Protein AF-A0A819Z8P2-F1 (afdb_monomer_lite)

pLDDT: mean 83.21, std 9.2, range [50.28, 95.38]

Structure (mmCIF, N/CA/C/O backbone):
data_AF-A0A819Z8P2-F1
#
_entry.id   AF-A0A819Z8P2-F1
#
loop_
_atom_site.group_PDB
_atom_site.id
_atom_site.type_symbol
_atom_site.label_atom_id
_atom_site.label_alt_id
_atom_site.label_comp_id
_atom_site.label_asym_id
_atom_site.label_entity_id
_atom_site.label_seq_id
_atom_site.pdbx_PDB_ins_code
_atom_site.Cartn_x
_atom_site.Cartn_y
_atom_site.Cartn_z
_atom_site.occupancy
_atom_site.B_iso_or_equiv
_atom_site.auth_seq_id
_atom_site.auth_comp_id
_atom_site.auth_asym_id
_atom_site.auth_atom_id
_atom_site.pdbx_PDB_model_num
ATOM 1 N N . MET A 1 1 ? -6.010 26.233 -5.914 1.00 60.00 1 MET A N 1
ATOM 2 C CA . MET A 1 1 ? -6.603 26.264 -4.555 1.00 60.00 1 MET A CA 1
ATOM 3 C C . MET A 1 1 ? -6.871 24.851 -4.026 1.00 60.00 1 MET A C 1
ATOM 5 O O . MET A 1 1 ? -6.353 24.530 -2.966 1.00 60.00 1 MET A O 1
ATOM 9 N N . TYR A 1 2 ? -7.524 23.976 -4.802 1.00 69.56 2 TYR A N 1
ATOM 10 C CA . TYR A 1 2 ? -7.821 22.579 -4.428 1.00 69.56 2 TYR A CA 1
ATOM 11 C C . TYR A 1 2 ? -6.610 21.701 -4.052 1.00 69.56 2 TYR A C 1
ATOM 13 O O . TYR A 1 2 ? -6.664 21.006 -3.045 1.00 69.56 2 TYR A O 1
ATOM 21 N N . ILE A 1 3 ? -5.489 21.770 -4.785 1.00 71.25 3 ILE A N 1
ATOM 22 C CA . ILE A 1 3 ? -4.293 20.947 -4.489 1.00 71.25 3 ILE A CA 1
ATOM 23 C C . ILE A 1 3 ? -3.686 21.300 -3.124 1.00 71.25 3 ILE A C 1
ATOM 25 O O . ILE A 1 3 ? -3.347 20.418 -2.341 1.00 71.25 3 ILE A O 1
ATOM 29 N N . LYS A 1 4 ? -3.587 22.600 -2.810 1.00 73.44 4 LYS A N 1
ATOM 30 C CA . LYS A 1 4 ? -3.043 23.078 -1.529 1.00 73.44 4 LYS A CA 1
ATOM 31 C C . LYS A 1 4 ? -3.904 22.609 -0.353 1.00 73.44 4 LYS A C 1
ATOM 33 O O . LYS A 1 4 ? -3.359 22.206 0.669 1.00 73.44 4 LYS A O 1
ATOM 38 N N . GLN A 1 5 ? -5.226 22.643 -0.519 1.00 82.56 5 GLN A N 1
ATOM 39 C CA . GLN A 1 5 ? -6.174 22.172 0.485 1.00 82.56 5 GLN A CA 1
ATOM 40 C C . GLN A 1 5 ? -6.070 20.655 0.683 1.00 82.56 5 GLN A C 1
ATOM 42 O O . GLN A 1 5 ? -5.826 20.207 1.800 1.00 82.56 5 GLN A O 1
ATOM 47 N N . TRP A 1 6 ? -6.119 19.876 -0.399 1.00 80.81 6 TRP A N 1
ATOM 48 C CA . TRP A 1 6 ? -5.964 18.419 -0.342 1.00 80.81 6 TRP A CA 1
ATOM 49 C C . TRP A 1 6 ? -4.669 18.000 0.369 1.00 80.81 6 TRP A C 1
ATOM 51 O O . TRP A 1 6 ? -4.679 17.115 1.221 1.00 80.81 6 TRP A O 1
ATOM 61 N N . PHE A 1 7 ? -3.565 18.701 0.093 1.00 81.69 7 PHE A N 1
ATOM 62 C CA . PHE A 1 7 ? -2.267 18.433 0.713 1.00 81.69 7 PHE A CA 1
ATOM 63 C C . PHE A 1 7 ? -2.185 18.824 2.198 1.00 81.69 7 PHE A C 1
ATOM 65 O O . PHE A 1 7 ? -1.415 18.242 2.967 1.00 81.69 7 PHE A O 1
ATOM 72 N N . SER A 1 8 ? -2.947 19.839 2.613 1.00 84.75 8 SER A N 1
ATOM 73 C CA . SER A 1 8 ? -3.041 20.243 4.021 1.00 84.75 8 SER A CA 1
ATOM 74 C C . SER A 1 8 ? -3.841 19.253 4.868 1.00 84.75 8 SER A C 1
ATOM 76 O O . SER A 1 8 ? -3.599 19.153 6.064 1.00 84.75 8 SER A O 1
ATOM 78 N N . GLU A 1 9 ? -4.718 18.475 4.235 1.00 87.56 9 GLU A N 1
ATOM 79 C CA . GLU A 1 9 ? -5.511 17.418 4.866 1.00 87.56 9 GLU A CA 1
ATOM 80 C C . GLU A 1 9 ? -4.797 16.058 4.891 1.00 87.56 9 GLU A C 1
ATOM 82 O O . GLU A 1 9 ? -5.414 15.052 5.226 1.00 87.56 9 GLU A O 1
ATOM 87 N N . LEU A 1 10 ? -3.530 15.964 4.476 1.00 88.69 10 LEU A N 1
ATOM 88 C CA . LEU A 1 10 ? -2.797 14.705 4.593 1.00 88.69 10 LEU A CA 1
ATOM 89 C C . LEU A 1 10 ? -2.246 14.544 6.015 1.00 88.69 10 LEU A C 1
ATOM 91 O O . LEU A 1 10 ? -1.538 15.441 6.490 1.00 88.69 10 LEU A O 1
ATOM 95 N N . PRO A 1 11 ? -2.514 13.409 6.682 1.00 90.00 11 PRO A N 1
ATOM 96 C CA . PRO A 1 11 ? -1.945 13.130 7.987 1.00 90.00 11 PRO A CA 1
ATOM 97 C C . PRO A 1 11 ? -0.427 12.914 7.875 1.00 90.00 11 PRO A C 1
ATOM 99 O O . PRO A 1 11 ? 0.109 12.652 6.793 1.00 90.00 11 PRO A O 1
ATOM 102 N N . PHE A 1 12 ? 0.286 13.130 8.983 1.00 89.75 12 PHE A N 1
ATOM 103 C CA . PHE A 1 12 ? 1.735 13.357 8.972 1.00 89.75 12 PHE A CA 1
ATOM 104 C C . PHE A 1 12 ? 2.524 12.205 8.336 1.00 89.75 12 PHE A C 1
ATOM 106 O O . PHE A 1 12 ? 3.426 12.458 7.535 1.00 89.75 12 PHE A O 1
ATOM 113 N N . ILE A 1 13 ? 2.178 10.952 8.648 1.00 90.56 13 ILE A N 1
ATOM 114 C CA . ILE A 1 13 ? 2.939 9.788 8.175 1.00 90.56 13 ILE A CA 1
ATOM 115 C C . ILE A 1 13 ? 2.661 9.554 6.690 1.00 90.56 13 ILE A C 1
ATOM 117 O O . ILE A 1 13 ? 3.598 9.417 5.906 1.00 90.56 13 ILE A O 1
ATOM 121 N N . THR A 1 14 ? 1.393 9.601 6.279 1.00 92.38 14 THR A N 1
ATOM 122 C CA . THR A 1 14 ? 0.980 9.514 4.870 1.00 92.38 14 THR A CA 1
ATOM 123 C C . THR A 1 14 ? 1.646 10.598 4.027 1.00 92.38 14 THR A C 1
ATOM 125 O O . THR A 1 14 ? 2.142 10.324 2.936 1.00 92.38 14 THR A O 1
ATOM 128 N N . LYS A 1 15 ? 1.718 11.826 4.549 1.00 92.06 15 LYS A N 1
ATOM 129 C CA . LYS A 1 15 ?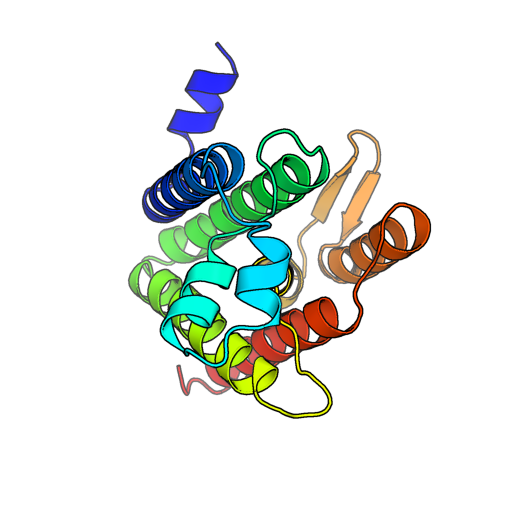 2.390 12.951 3.896 1.00 92.06 15 LYS A CA 1
ATOM 130 C C . LYS A 1 15 ? 3.891 12.709 3.735 1.00 92.06 15 LYS A C 1
ATOM 132 O O . LYS A 1 15 ? 4.435 12.974 2.666 1.00 92.06 15 LYS A O 1
ATOM 137 N N . GLY A 1 16 ? 4.551 12.185 4.769 1.00 90.50 16 GLY A N 1
ATOM 138 C CA . GLY A 1 16 ? 5.960 11.797 4.705 1.00 90.50 16 GLY A CA 1
ATOM 139 C C . GLY A 1 16 ? 6.212 10.721 3.648 1.00 90.50 16 GLY A C 1
ATOM 140 O O . GLY A 1 16 ? 7.087 10.885 2.801 1.00 90.50 16 GLY A O 1
ATOM 141 N N . LEU A 1 17 ? 5.394 9.666 3.640 1.00 91.56 17 LEU A N 1
ATOM 142 C CA . LEU A 1 17 ? 5.490 8.586 2.656 1.00 91.56 17 LEU A CA 1
ATOM 143 C C . LEU A 1 17 ? 5.240 9.090 1.232 1.00 91.56 17 LEU A C 1
ATOM 145 O O . LEU A 1 17 ? 6.001 8.740 0.337 1.00 91.56 17 LEU A O 1
ATOM 149 N N . PHE A 1 18 ? 4.252 9.965 1.021 1.00 91.94 18 PHE A N 1
ATOM 150 C CA . PHE A 1 18 ? 4.010 10.599 -0.279 1.00 91.94 18 PHE A CA 1
ATOM 151 C C . PHE A 1 18 ? 5.269 11.281 -0.831 1.00 91.94 18 PHE A C 1
ATOM 153 O O . PHE A 1 18 ? 5.627 11.065 -1.987 1.00 91.94 18 PHE A O 1
ATOM 160 N N . PHE A 1 19 ? 5.967 12.072 -0.009 1.00 91.88 19 PHE A N 1
ATOM 161 C CA . PHE A 1 19 ? 7.203 12.725 -0.440 1.00 91.88 19 PHE A CA 1
ATOM 162 C C . PHE A 1 19 ? 8.323 11.731 -0.727 1.00 91.88 19 PHE A C 1
ATOM 164 O O . PHE A 1 19 ? 9.066 11.934 -1.683 1.00 91.88 19 PHE A O 1
ATOM 171 N N . ILE A 1 20 ? 8.434 10.661 0.064 1.00 91.25 20 ILE A N 1
ATOM 172 C CA . ILE A 1 20 ? 9.411 9.599 -0.188 1.00 91.25 20 ILE A CA 1
ATOM 173 C C . ILE A 1 20 ? 9.150 8.969 -1.561 1.00 91.25 20 ILE A C 1
ATOM 175 O O . ILE A 1 20 ? 10.060 8.952 -2.382 1.00 91.25 20 ILE A O 1
ATOM 179 N N . TYR A 1 21 ? 7.913 8.554 -1.856 1.00 90.31 21 TYR A N 1
ATOM 180 C CA . TYR A 1 21 ? 7.555 8.003 -3.169 1.00 90.31 21 TYR A CA 1
ATOM 181 C C . TYR A 1 21 ? 7.826 8.986 -4.311 1.00 90.31 21 TYR A C 1
ATOM 183 O O . TYR A 1 21 ? 8.337 8.581 -5.357 1.00 90.31 21 TYR A O 1
ATOM 191 N N . LEU A 1 22 ? 7.522 10.275 -4.113 1.00 90.56 22 LEU A N 1
ATOM 192 C CA . LEU A 1 22 ? 7.772 11.326 -5.101 1.00 90.56 22 LEU A CA 1
ATOM 193 C C . LEU A 1 22 ? 9.267 11.473 -5.402 1.00 90.56 22 LEU A C 1
ATOM 195 O O . LEU A 1 22 ? 9.673 11.453 -6.561 1.00 90.56 22 LEU A O 1
ATOM 199 N N . ILE A 1 23 ? 10.093 11.580 -4.359 1.00 89.31 23 ILE A N 1
ATOM 200 C CA . ILE A 1 23 ? 11.547 11.713 -4.488 1.00 89.31 23 ILE A CA 1
ATOM 201 C C . ILE A 1 23 ? 12.138 10.460 -5.136 1.00 89.31 23 ILE A C 1
ATOM 203 O O . ILE A 1 23 ? 12.939 10.581 -6.061 1.00 89.31 23 ILE A O 1
ATOM 207 N N . THR A 1 24 ? 11.724 9.264 -4.709 1.00 86.31 24 THR A N 1
ATOM 208 C CA . THR A 1 24 ? 12.194 8.005 -5.297 1.00 86.31 24 THR A CA 1
ATOM 209 C C . THR A 1 24 ? 11.815 7.900 -6.775 1.00 86.31 24 THR A C 1
ATOM 211 O O . THR A 1 24 ? 12.659 7.511 -7.577 1.00 86.31 24 THR A O 1
ATOM 214 N N . GLY A 1 25 ? 10.603 8.315 -7.159 1.00 84.62 25 GLY A N 1
ATOM 215 C CA . GLY A 1 25 ? 10.171 8.371 -8.560 1.00 84.62 25 GLY A CA 1
ATOM 216 C C . GLY A 1 25 ? 11.012 9.331 -9.407 1.00 84.62 25 GLY A C 1
ATOM 217 O O . GLY A 1 25 ? 11.454 8.962 -10.494 1.00 84.62 25 GLY A O 1
ATOM 218 N N . ILE A 1 26 ? 11.306 10.534 -8.896 1.00 86.81 26 ILE A N 1
ATOM 219 C CA . ILE A 1 26 ? 12.175 11.515 -9.572 1.00 86.81 26 ILE A CA 1
ATOM 220 C C . ILE A 1 26 ? 13.585 10.949 -9.752 1.00 86.81 26 ILE A C 1
ATOM 222 O O . ILE A 1 26 ? 14.100 10.938 -10.868 1.00 86.81 26 ILE A O 1
ATOM 226 N N . ILE A 1 27 ? 14.200 10.461 -8.669 1.00 83.50 27 ILE A N 1
ATOM 227 C CA . ILE A 1 27 ? 15.551 9.887 -8.716 1.00 83.50 27 ILE A CA 1
ATOM 228 C C . ILE A 1 27 ? 15.590 8.761 -9.739 1.00 83.50 27 ILE A C 1
ATOM 230 O O . ILE A 1 27 ? 16.507 8.720 -10.551 1.00 83.50 27 ILE A O 1
ATOM 234 N N . ALA A 1 28 ? 14.588 7.881 -9.725 1.00 77.88 28 ALA A N 1
ATOM 235 C CA . ALA A 1 28 ? 14.563 6.745 -10.620 1.00 77.88 28 ALA A CA 1
ATOM 236 C C . ALA A 1 28 ? 14.407 7.144 -12.096 1.00 77.88 28 ALA A C 1
ATOM 238 O O . ALA A 1 28 ? 15.074 6.593 -12.963 1.00 77.88 28 ALA A O 1
ATOM 239 N N . THR A 1 29 ? 13.577 8.143 -12.382 1.00 82.62 29 THR A N 1
ATOM 240 C CA . THR A 1 29 ? 13.323 8.598 -13.757 1.00 82.62 29 THR A CA 1
ATOM 241 C C . THR A 1 29 ? 14.545 9.276 -14.377 1.00 82.62 29 THR A C 1
ATOM 243 O O . THR A 1 29 ? 14.822 9.112 -15.562 1.00 82.62 29 THR A O 1
ATOM 246 N N . TYR A 1 30 ? 15.299 10.035 -13.57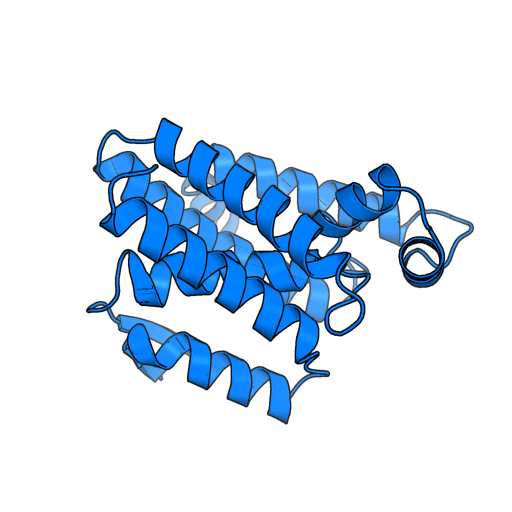8 1.00 80.88 30 TYR A N 1
ATOM 247 C CA . TYR A 1 30 ? 16.445 10.812 -14.057 1.00 80.88 30 TYR A CA 1
ATOM 248 C C . TYR A 1 30 ? 17.799 10.154 -13.767 1.00 80.88 30 TYR A C 1
ATOM 250 O O . TYR A 1 30 ? 18.841 10.785 -13.965 1.00 80.88 30 TYR A O 1
ATOM 258 N N . TRP A 1 31 ? 17.819 8.897 -13.307 1.00 77.12 31 TRP A N 1
ATOM 259 C CA . TRP A 1 31 ? 19.074 8.189 -13.080 1.00 77.12 31 TRP A CA 1
ATOM 260 C C . TRP A 1 31 ? 19.716 7.803 -14.428 1.00 77.12 31 TRP A C 1
ATOM 262 O O . TRP A 1 31 ? 19.133 7.009 -15.166 1.00 77.12 31 TRP A O 1
ATOM 272 N N . PRO A 1 32 ? 20.911 8.310 -14.790 1.00 53.50 32 PRO A N 1
ATOM 273 C CA . PRO A 1 32 ? 21.311 8.434 -16.201 1.00 53.50 32 PRO A CA 1
ATOM 274 C C . PRO A 1 32 ? 21.715 7.145 -16.936 1.00 53.50 32 PRO A C 1
ATOM 276 O O . PRO A 1 32 ? 22.178 7.228 -18.071 1.00 53.50 32 PRO A O 1
ATOM 279 N N . SER A 1 33 ? 21.666 5.969 -16.309 1.00 50.28 33 SER A N 1
ATOM 280 C CA . SER A 1 33 ? 22.483 4.842 -16.793 1.00 50.28 33 SER A CA 1
ATOM 281 C C . SER A 1 33 ? 22.004 3.438 -16.435 1.00 50.28 33 SER A C 1
ATOM 283 O O . SER A 1 33 ? 22.743 2.478 -16.654 1.00 50.28 33 SER A O 1
ATOM 285 N N . TYR A 1 34 ? 20.787 3.270 -15.920 1.00 55.62 34 TYR A N 1
ATOM 286 C CA . TYR A 1 34 ? 20.290 1.933 -15.618 1.00 55.62 34 TYR A CA 1
ATOM 287 C C . TYR A 1 34 ? 18.782 1.862 -15.797 1.00 55.62 34 TYR A C 1
ATOM 289 O O . TYR A 1 34 ? 18.057 2.683 -15.246 1.00 55.62 34 TYR A O 1
ATOM 297 N N . ASP A 1 35 ? 18.322 0.861 -16.542 1.00 68.44 35 ASP A N 1
ATOM 298 C CA . ASP A 1 35 ? 16.924 0.455 -16.519 1.00 68.44 35 ASP A CA 1
ATOM 299 C C . ASP A 1 35 ? 16.642 -0.067 -15.102 1.00 68.44 35 ASP A C 1
ATOM 301 O O . ASP A 1 35 ? 17.031 -1.177 -14.727 1.00 68.44 35 ASP A O 1
ATOM 305 N N . ILE A 1 36 ? 16.119 0.807 -14.244 1.00 68.44 36 ILE A N 1
ATOM 306 C CA . ILE A 1 36 ? 15.964 0.552 -12.809 1.00 68.44 36 ILE A CA 1
ATOM 307 C C . ILE A 1 36 ? 15.060 -0.657 -12.562 1.00 68.44 36 ILE A C 1
ATOM 309 O O . ILE A 1 36 ? 15.281 -1.404 -11.606 1.00 68.44 36 ILE A O 1
ATOM 313 N N . ASP A 1 37 ? 14.132 -0.927 -13.478 1.00 66.38 37 ASP A N 1
ATOM 314 C CA . ASP A 1 37 ? 13.348 -2.155 -13.479 1.00 66.38 37 ASP A CA 1
ATOM 315 C C . ASP A 1 37 ? 14.242 -3.394 -13.614 1.00 66.38 37 ASP A C 1
ATOM 317 O O . ASP A 1 37 ? 14.082 -4.368 -12.875 1.00 66.38 37 ASP A O 1
ATOM 321 N N . VAL A 1 38 ? 15.224 -3.361 -14.517 1.00 68.50 38 VAL A N 1
ATOM 322 C CA . VAL A 1 38 ? 16.211 -4.438 -14.697 1.00 68.50 38 VAL A CA 1
ATOM 323 C C . VAL A 1 38 ? 17.122 -4.552 -13.473 1.00 68.50 38 VAL A C 1
ATOM 325 O O . VAL A 1 38 ? 17.437 -5.666 -13.049 1.00 68.50 38 VAL A O 1
ATOM 328 N N . TYR A 1 39 ? 17.501 -3.430 -12.853 1.00 72.38 39 TYR A N 1
ATOM 329 C CA . TYR A 1 39 ? 18.284 -3.428 -11.613 1.00 72.38 39 TYR A CA 1
ATOM 330 C C . TYR A 1 39 ? 17.551 -4.129 -10.467 1.00 72.38 39 TYR A C 1
ATOM 332 O O . TYR A 1 39 ? 18.106 -5.030 -9.834 1.00 72.38 39 TYR A O 1
ATOM 340 N N . PHE A 1 40 ? 16.295 -3.750 -10.212 1.00 71.12 40 PHE A N 1
ATOM 341 C CA . PHE A 1 40 ? 15.496 -4.349 -9.144 1.00 71.12 40 PHE A CA 1
ATOM 342 C C . PHE A 1 40 ? 15.206 -5.828 -9.412 1.00 71.12 40 PHE A C 1
ATOM 344 O O . PHE A 1 40 ? 15.270 -6.635 -8.484 1.00 71.12 40 PHE A O 1
ATOM 351 N N . ARG A 1 41 ? 14.966 -6.205 -10.675 1.00 67.88 41 ARG A N 1
ATOM 352 C CA . ARG A 1 41 ? 14.713 -7.600 -11.072 1.00 67.88 41 ARG A CA 1
ATOM 353 C C . ARG A 1 41 ? 15.933 -8.507 -10.941 1.00 67.88 41 ARG A C 1
ATOM 355 O O . ARG A 1 41 ? 15.786 -9.670 -10.582 1.00 67.88 41 ARG A O 1
ATOM 362 N N . ASN A 1 42 ? 17.130 -7.996 -11.211 1.00 67.88 42 ASN A N 1
ATOM 363 C CA . ASN A 1 42 ? 18.345 -8.814 -11.197 1.00 67.88 42 ASN A CA 1
ATOM 364 C C . ASN A 1 42 ? 19.107 -8.755 -9.867 1.00 67.88 42 ASN A C 1
ATOM 366 O O . ASN A 1 42 ? 20.014 -9.557 -9.643 1.00 67.88 42 ASN A O 1
ATOM 370 N N . SER A 1 43 ? 18.753 -7.834 -8.967 1.00 69.06 43 SER A N 1
ATOM 371 C CA . SER A 1 43 ? 19.437 -7.707 -7.685 1.00 69.06 43 SER A CA 1
ATOM 372 C C . SER A 1 43 ? 19.000 -8.772 -6.676 1.00 69.06 43 SER A C 1
ATOM 374 O O . SER A 1 43 ? 17.824 -8.941 -6.343 1.00 69.06 43 SER A O 1
ATOM 376 N N . THR A 1 44 ? 19.989 -9.462 -6.113 1.00 69.19 44 THR A N 1
ATOM 377 C CA . THR A 1 44 ? 19.826 -10.381 -4.978 1.00 69.19 44 THR A CA 1
ATOM 378 C C . THR A 1 44 ? 19.974 -9.678 -3.626 1.00 69.19 44 THR A C 1
ATOM 380 O O . THR A 1 44 ? 19.731 -10.290 -2.587 1.00 69.19 44 THR A O 1
ATOM 383 N N . SER A 1 45 ? 20.342 -8.391 -3.615 1.00 76.00 45 SER A N 1
ATOM 384 C CA . SER A 1 45 ? 20.546 -7.620 -2.389 1.00 76.00 45 SER A CA 1
ATOM 385 C C . SER A 1 45 ? 19.221 -7.284 -1.705 1.00 76.00 45 SER A C 1
ATOM 387 O O . SER A 1 45 ? 18.301 -6.729 -2.313 1.00 76.00 45 SER A O 1
ATOM 389 N N . ILE A 1 46 ? 19.148 -7.547 -0.398 1.00 70.69 46 ILE A N 1
ATOM 390 C CA . ILE A 1 46 ? 17.982 -7.207 0.426 1.00 70.69 46 ILE A CA 1
ATOM 391 C C . ILE A 1 46 ? 17.735 -5.695 0.487 1.00 70.69 46 ILE A C 1
ATOM 393 O O . ILE A 1 46 ? 16.586 -5.266 0.523 1.00 70.69 46 ILE A O 1
ATOM 397 N N . TYR A 1 47 ? 18.793 -4.880 0.414 1.00 72.56 47 TYR A N 1
ATOM 398 C CA . TYR A 1 47 ? 18.684 -3.419 0.385 1.00 72.56 47 TYR A CA 1
ATOM 399 C C . TYR A 1 47 ? 18.018 -2.934 -0.902 1.00 72.56 47 TYR A C 1
ATOM 401 O O . TYR A 1 47 ? 17.142 -2.077 -0.863 1.00 72.56 47 TYR A O 1
ATOM 409 N N . THR A 1 48 ? 18.373 -3.531 -2.042 1.00 71.75 48 THR A N 1
ATOM 410 C CA . THR A 1 48 ? 17.741 -3.220 -3.328 1.00 71.75 48 THR A CA 1
ATOM 411 C C . THR A 1 48 ? 16.268 -3.631 -3.330 1.00 71.75 48 THR A C 1
ATOM 413 O O . THR A 1 48 ? 15.421 -2.866 -3.785 1.00 71.75 48 THR A O 1
ATOM 416 N N . ARG A 1 49 ? 15.933 -4.786 -2.739 1.00 67.56 49 ARG A N 1
ATOM 417 C CA . ARG A 1 49 ? 14.535 -5.211 -2.553 1.00 67.56 49 ARG A CA 1
ATOM 418 C C . ARG A 1 49 ? 13.759 -4.282 -1.619 1.00 67.56 49 ARG A C 1
ATOM 420 O O . ARG A 1 49 ? 12.610 -3.971 -1.902 1.00 67.56 49 ARG A O 1
ATOM 427 N N . LEU A 1 50 ? 14.374 -3.784 -0.547 1.00 70.69 50 LEU A N 1
ATOM 428 C CA . LEU A 1 50 ? 13.750 -2.793 0.335 1.00 70.69 50 LEU A CA 1
ATOM 429 C C . LEU A 1 50 ? 13.451 -1.482 -0.400 1.00 70.69 50 LEU A C 1
ATOM 431 O O . LEU A 1 50 ? 12.368 -0.932 -0.241 1.00 70.69 50 LEU A O 1
ATOM 435 N N . ILE A 1 51 ? 14.367 -1.008 -1.246 1.00 73.06 51 ILE A N 1
ATOM 436 C CA . ILE A 1 51 ? 14.149 0.201 -2.054 1.00 73.06 51 ILE A CA 1
ATOM 437 C C . ILE A 1 51 ? 13.024 -0.016 -3.082 1.00 73.06 51 ILE A C 1
ATOM 439 O O . ILE A 1 51 ? 12.277 0.921 -3.353 1.00 73.06 51 ILE A O 1
ATOM 443 N N . SER A 1 52 ? 12.822 -1.244 -3.579 1.00 72.81 52 SER A N 1
ATOM 444 C CA . SER A 1 52 ? 11.718 -1.555 -4.506 1.00 72.81 52 SER A CA 1
ATOM 445 C C . SER A 1 52 ? 10.317 -1.307 -3.918 1.00 72.81 52 SER A C 1
ATOM 447 O O . SER A 1 52 ? 9.380 -1.075 -4.677 1.00 72.81 52 SER A O 1
ATOM 449 N N . TYR A 1 53 ? 10.154 -1.276 -2.584 1.00 70.38 53 TYR A N 1
ATOM 450 C CA . TYR A 1 53 ? 8.893 -0.850 -1.952 1.00 70.38 53 TYR A CA 1
ATOM 451 C C . TYR A 1 53 ? 8.538 0.595 -2.250 1.00 70.38 53 TYR A C 1
ATOM 453 O O . TYR A 1 53 ? 7.363 0.935 -2.270 1.00 70.38 53 TYR A O 1
ATOM 461 N N . LEU A 1 54 ? 9.548 1.441 -2.433 1.00 80.12 54 LEU A N 1
ATOM 462 C CA . LEU A 1 54 ? 9.395 2.878 -2.621 1.00 80.12 54 LEU A CA 1
ATOM 463 C C . LEU A 1 54 ? 9.273 3.253 -4.103 1.00 80.12 54 LEU A C 1
ATOM 465 O O . LEU A 1 54 ? 9.250 4.434 -4.443 1.00 80.12 54 LEU A O 1
ATOM 469 N N . TYR A 1 55 ? 9.211 2.258 -4.990 1.00 80.25 55 TYR A N 1
ATOM 470 C CA . TYR A 1 55 ? 9.284 2.453 -6.427 1.00 80.25 55 TYR A CA 1
ATOM 471 C C . TYR A 1 55 ? 8.006 1.981 -7.128 1.00 80.25 55 TYR A C 1
ATOM 473 O O . TYR A 1 55 ? 7.768 0.785 -7.266 1.00 80.25 55 TYR A O 1
ATOM 481 N N . PHE A 1 56 ? 7.192 2.933 -7.592 1.00 79.56 56 PHE A N 1
ATOM 482 C CA . PHE A 1 56 ? 5.990 2.679 -8.405 1.00 79.56 56 PHE A CA 1
ATOM 483 C C . PHE A 1 56 ? 6.255 2.731 -9.922 1.00 79.56 56 PHE A C 1
ATOM 485 O O . PHE A 1 56 ? 5.311 2.771 -10.709 1.00 79.56 56 PHE A O 1
ATOM 492 N N . GLY A 1 57 ? 7.521 2.768 -10.349 1.00 76.69 57 GLY A N 1
ATOM 493 C CA . GLY A 1 57 ? 7.890 2.968 -11.751 1.00 76.69 57 GLY A CA 1
ATOM 494 C C . GLY A 1 57 ? 8.325 4.400 -12.069 1.00 76.69 57 GLY A C 1
ATOM 495 O O . GLY A 1 57 ? 8.623 5.202 -11.181 1.00 76.69 57 GLY A O 1
ATOM 496 N N . ASP A 1 58 ? 8.366 4.707 -13.363 1.00 78.81 58 ASP A N 1
ATOM 497 C CA . ASP A 1 58 ? 8.664 6.036 -13.907 1.00 78.81 58 ASP A CA 1
ATOM 498 C C . ASP A 1 58 ? 7.577 7.053 -13.514 1.00 78.81 58 ASP A C 1
ATOM 500 O O . ASP A 1 58 ? 6.385 6.809 -13.731 1.00 78.81 58 ASP A O 1
ATOM 504 N N . ILE A 1 59 ? 7.987 8.213 -12.986 1.00 86.44 59 ILE A N 1
ATOM 505 C CA . ILE A 1 59 ? 7.085 9.306 -12.588 1.00 86.44 59 ILE A CA 1
ATOM 506 C C . ILE A 1 59 ? 6.300 9.892 -13.769 1.00 86.44 59 ILE A C 1
ATOM 508 O O . ILE A 1 59 ? 5.255 10.510 -13.575 1.00 86.44 59 ILE A O 1
ATOM 512 N N . LEU A 1 60 ? 6.771 9.709 -15.001 1.00 85.44 60 LEU A N 1
ATOM 513 C CA . LEU A 1 60 ? 6.070 10.125 -16.215 1.00 85.44 60 LEU A CA 1
ATOM 514 C C . LEU A 1 60 ? 4.954 9.144 -16.608 1.00 85.44 60 LEU A C 1
ATOM 516 O O . LEU A 1 60 ? 4.113 9.469 -17.447 1.00 85.44 60 LEU A O 1
ATOM 520 N N . SER A 1 61 ? 4.910 7.953 -16.003 1.00 83.81 61 SER A N 1
ATOM 521 C CA . SER A 1 61 ? 3.910 6.937 -16.316 1.00 83.81 61 SER A CA 1
ATOM 522 C C . SER A 1 61 ? 2.573 7.190 -15.609 1.00 83.81 61 SER A C 1
ATOM 524 O O . SER A 1 61 ? 2.507 7.554 -14.435 1.00 83.81 61 SER A O 1
ATOM 526 N N . VAL A 1 62 ? 1.467 6.916 -16.309 1.00 83.56 62 VAL A N 1
ATOM 527 C CA . VAL A 1 62 ? 0.115 6.954 -15.715 1.00 83.56 62 VAL A CA 1
ATOM 528 C C . VAL A 1 62 ? -0.017 5.932 -14.578 1.00 83.56 62 VAL A C 1
ATOM 530 O O . VAL A 1 62 ? -0.679 6.210 -13.580 1.00 83.56 62 VAL A O 1
ATOM 533 N N . SER A 1 63 ? 0.649 4.776 -14.696 1.00 82.50 63 SER A N 1
ATOM 534 C CA . SER A 1 63 ? 0.690 3.748 -13.649 1.00 82.50 63 SER A CA 1
ATOM 535 C C . SER A 1 63 ? 1.250 4.280 -12.332 1.00 82.50 63 SER A C 1
ATOM 537 O O . SER A 1 63 ? 0.632 4.054 -11.298 1.00 82.50 63 SER A O 1
ATOM 539 N N . TYR A 1 64 ? 2.357 5.029 -12.365 1.00 86.31 64 TYR A N 1
ATOM 540 C CA . TYR A 1 64 ? 2.964 5.598 -11.162 1.00 86.31 64 TYR A CA 1
ATOM 541 C C . TYR A 1 64 ? 1.980 6.494 -10.405 1.00 86.31 64 TYR A C 1
ATOM 543 O O . TYR A 1 64 ? 1.774 6.334 -9.201 1.00 86.31 64 TYR A O 1
ATOM 551 N N . TRP A 1 65 ? 1.327 7.418 -11.117 1.00 87.69 65 TRP A N 1
ATOM 552 C CA . TRP A 1 65 ? 0.366 8.335 -10.504 1.00 87.69 65 TRP A CA 1
ATOM 553 C C . TRP A 1 65 ? -0.869 7.612 -9.986 1.00 87.69 65 TRP A C 1
ATOM 555 O O . TRP A 1 65 ? -1.377 7.967 -8.926 1.00 87.69 65 TRP A O 1
ATOM 565 N N . TYR A 1 66 ? -1.338 6.592 -10.703 1.00 86.06 66 TYR A N 1
ATOM 566 C CA . TYR A 1 66 ? -2.455 5.769 -10.261 1.00 86.06 66 TYR A CA 1
ATOM 567 C C . TYR A 1 66 ? -2.145 5.056 -8.936 1.00 86.06 66 TYR A C 1
ATOM 569 O O . TYR A 1 66 ? -2.911 5.202 -7.981 1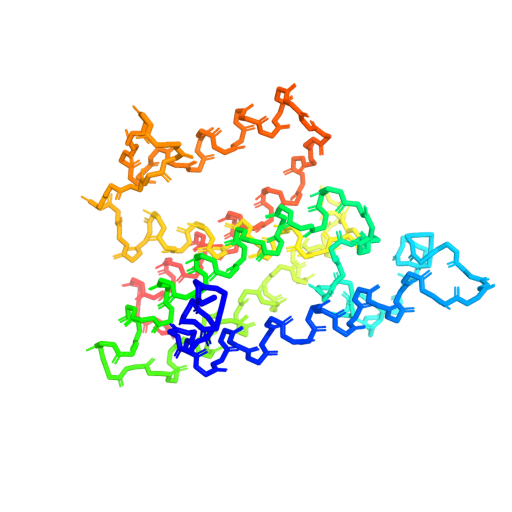.00 86.06 66 TYR A O 1
ATOM 577 N N . GLU A 1 67 ? -1.006 4.361 -8.839 1.00 87.19 67 GLU A N 1
ATOM 578 C CA . GLU A 1 67 ? -0.601 3.673 -7.603 1.00 87.19 67 GLU A CA 1
ATOM 579 C C . GLU A 1 67 ? -0.373 4.660 -6.454 1.00 87.19 67 GLU A C 1
ATOM 581 O O . GLU A 1 67 ? -0.828 4.431 -5.333 1.00 87.19 67 GLU A O 1
ATOM 586 N N . LEU A 1 68 ? 0.259 5.805 -6.732 1.00 90.69 68 LEU A N 1
ATOM 587 C CA . LEU A 1 68 ? 0.484 6.845 -5.732 1.00 90.69 68 LEU A CA 1
ATOM 588 C C . LEU A 1 68 ? -0.836 7.424 -5.206 1.00 90.69 68 LEU A C 1
ATOM 590 O O . LEU A 1 68 ? -0.978 7.642 -4.003 1.00 90.69 68 LEU A O 1
ATOM 594 N N . VAL A 1 69 ? -1.819 7.662 -6.078 1.00 89.69 69 VAL A N 1
ATOM 595 C CA . VAL A 1 69 ? -3.141 8.163 -5.677 1.00 89.69 69 VAL A CA 1
ATOM 596 C C . VAL A 1 69 ? -3.884 7.127 -4.838 1.00 89.69 69 VAL A C 1
ATOM 598 O O . VAL A 1 69 ? -4.402 7.484 -3.778 1.00 89.69 69 VAL A O 1
ATOM 601 N N . LEU A 1 70 ? -3.900 5.855 -5.256 1.00 89.19 70 LEU A N 1
ATOM 602 C CA . LEU A 1 70 ? -4.488 4.776 -4.459 1.00 89.19 70 LEU A CA 1
ATOM 603 C C . LEU A 1 70 ? -3.821 4.688 -3.087 1.00 89.19 70 LEU A C 1
ATOM 605 O O . LEU A 1 70 ? -4.510 4.718 -2.065 1.00 89.19 70 LEU A O 1
ATOM 609 N N . PHE A 1 71 ? -2.488 4.653 -3.058 1.00 92.25 71 PHE A N 1
ATOM 610 C CA . PHE A 1 71 ? -1.718 4.649 -1.824 1.00 92.25 71 PHE A CA 1
ATOM 611 C C . PHE A 1 71 ? -2.147 5.799 -0.913 1.00 92.25 71 PHE A C 1
ATOM 613 O O . PHE A 1 71 ? -2.539 5.553 0.223 1.00 92.25 71 PHE A O 1
ATOM 620 N N . VAL A 1 72 ? -2.134 7.044 -1.398 1.00 92.69 72 VAL A N 1
ATOM 621 C CA . VAL A 1 72 ? -2.453 8.216 -0.572 1.00 92.69 72 VAL A CA 1
ATOM 622 C C . VAL A 1 72 ? -3.887 8.176 -0.050 1.00 92.69 72 VAL A C 1
A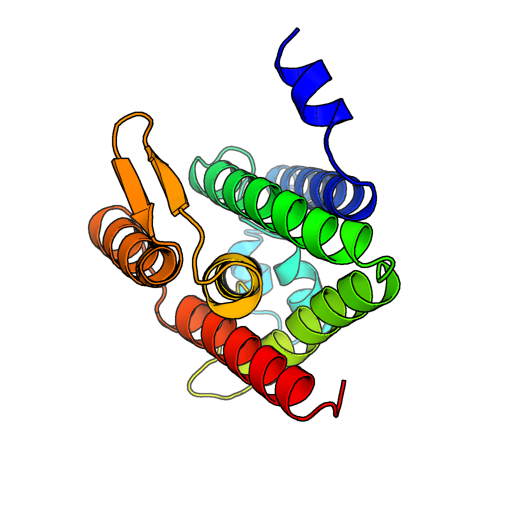TOM 624 O O . VAL A 1 72 ? -4.094 8.464 1.126 1.00 92.69 72 VAL A O 1
ATOM 627 N N . ILE A 1 73 ? -4.874 7.815 -0.877 1.00 90.31 73 ILE A N 1
ATOM 628 C CA . ILE A 1 73 ? -6.288 7.778 -0.467 1.00 90.31 73 ILE A CA 1
ATOM 629 C C . ILE A 1 73 ? -6.501 6.770 0.665 1.00 90.31 73 ILE A C 1
ATOM 631 O O . ILE A 1 73 ? -7.104 7.103 1.692 1.00 90.31 73 ILE A O 1
ATOM 635 N N . TYR A 1 74 ? -5.993 5.548 0.502 1.00 91.69 74 TYR A N 1
ATOM 636 C CA . TYR A 1 74 ? -6.214 4.488 1.482 1.00 91.69 74 TYR A CA 1
ATOM 637 C C . TYR A 1 74 ? -5.313 4.629 2.709 1.00 91.69 74 TYR A C 1
ATOM 639 O O . TYR A 1 74 ? -5.771 4.388 3.821 1.00 91.69 74 TYR A O 1
ATOM 647 N N . SER A 1 75 ? -4.079 5.104 2.537 1.00 93.44 75 SER A N 1
ATOM 648 C CA . SER A 1 75 ? -3.147 5.426 3.624 1.00 93.44 75 SER A CA 1
ATOM 649 C C . SER A 1 75 ? -3.680 6.569 4.495 1.00 93.44 75 SER A C 1
ATOM 651 O O . SER A 1 75 ? -3.767 6.413 5.711 1.00 93.44 75 SER A O 1
ATOM 653 N N . LYS A 1 76 ? -4.186 7.658 3.883 1.00 92.88 76 LYS A N 1
ATOM 654 C CA . LYS A 1 76 ? -4.870 8.766 4.583 1.00 92.88 76 LYS A CA 1
ATOM 655 C C . LYS A 1 76 ? -6.034 8.240 5.417 1.00 92.88 76 LYS A C 1
ATOM 657 O O . LYS A 1 76 ? -6.127 8.535 6.605 1.00 92.88 76 LYS A O 1
ATOM 662 N N . SER A 1 77 ? -6.920 7.471 4.785 1.00 90.44 77 SER A N 1
ATOM 663 C CA . SER A 1 77 ? -8.120 6.947 5.440 1.00 90.44 77 SER A CA 1
ATOM 664 C C . SER A 1 77 ? -7.770 5.997 6.588 1.00 90.44 77 SER A C 1
ATOM 666 O O . SER A 1 77 ? -8.345 6.099 7.667 1.00 90.44 77 SER A O 1
ATOM 668 N N . LEU A 1 78 ? -6.781 5.122 6.394 1.00 91.75 78 LEU A N 1
ATOM 669 C CA . LEU A 1 78 ? -6.320 4.187 7.417 1.00 91.75 78 LEU A CA 1
ATOM 670 C C . LEU A 1 78 ? -5.626 4.904 8.586 1.00 91.75 78 LEU A C 1
ATOM 672 O O . LEU A 1 78 ? -5.905 4.588 9.741 1.00 91.75 78 LEU A O 1
ATOM 676 N N . GLU A 1 79 ? -4.761 5.887 8.318 1.00 92.12 79 GLU A N 1
ATOM 677 C CA . GLU A 1 79 ? -4.101 6.677 9.364 1.00 92.12 79 GLU A CA 1
ATOM 678 C C . GLU A 1 79 ? -5.129 7.425 10.216 1.00 92.12 79 GLU A C 1
ATOM 680 O O . GLU A 1 79 ? -5.022 7.408 11.441 1.00 92.12 79 GLU A O 1
ATOM 685 N N . TYR A 1 80 ? -6.166 8.007 9.604 1.00 89.94 80 TYR A N 1
ATOM 686 C CA . TYR A 1 80 ? -7.240 8.655 10.357 1.00 89.94 80 TYR A CA 1
ATOM 687 C C . TYR A 1 80 ? -8.017 7.697 11.253 1.00 89.94 80 TYR A C 1
ATOM 689 O O . TYR A 1 80 ? -8.270 8.043 12.405 1.00 89.94 80 TYR A O 1
ATOM 697 N N . GLU A 1 81 ? -8.336 6.491 10.782 1.00 88.12 81 GLU A N 1
ATOM 698 C CA . GLU A 1 81 ? -8.975 5.469 11.621 1.00 88.12 81 GLU A CA 1
ATOM 699 C C . GLU A 1 81 ? -8.118 5.139 12.853 1.00 88.12 81 GLU A C 1
ATOM 701 O O . GLU A 1 81 ? -8.610 5.100 13.981 1.00 88.12 81 GLU A O 1
ATOM 706 N N . TYR A 1 82 ? -6.804 4.971 12.682 1.00 85.69 82 TYR A N 1
ATOM 707 C CA . TYR A 1 82 ? -5.909 4.694 13.809 1.00 85.69 82 TYR A CA 1
ATOM 708 C C . TYR A 1 82 ? -5.679 5.905 14.727 1.00 85.69 82 TYR A C 1
ATOM 710 O O . TYR A 1 82 ? -5.524 5.724 15.938 1.00 85.69 82 TYR A O 1
ATOM 718 N N . VAL A 1 83 ? -5.659 7.127 14.189 1.00 82.50 83 VAL A N 1
ATOM 719 C CA . VAL A 1 83 ? -5.507 8.368 14.968 1.00 82.50 83 VAL A CA 1
ATOM 720 C C . VAL A 1 83 ? -6.766 8.665 15.780 1.00 82.50 83 VAL A C 1
ATOM 722 O O . VAL A 1 83 ? -6.646 8.958 16.967 1.00 82.50 83 VAL A O 1
ATOM 725 N N . ASN A 1 84 ? -7.958 8.504 15.198 1.00 77.81 84 ASN A N 1
ATOM 726 C CA . ASN A 1 84 ? -9.233 8.662 15.907 1.00 77.81 84 ASN A CA 1
ATOM 727 C C . ASN A 1 84 ? -9.347 7.706 17.105 1.00 77.81 84 ASN A C 1
ATOM 729 O O . ASN A 1 84 ? -9.961 8.037 18.116 1.00 77.81 84 ASN A O 1
ATOM 733 N N . LEU A 1 85 ? -8.699 6.541 17.027 1.00 72.94 85 LEU A N 1
ATOM 734 C CA . LEU A 1 85 ? -8.619 5.562 18.112 1.00 72.94 85 LEU A CA 1
ATOM 735 C C . LEU A 1 85 ? -7.485 5.840 19.124 1.00 72.94 85 LEU A C 1
ATOM 737 O O . LEU A 1 85 ? -7.164 4.949 19.912 1.00 72.94 85 LEU A O 1
ATOM 741 N N . ASN A 1 86 ? -6.843 7.019 19.102 1.00 72.25 86 ASN A N 1
ATOM 742 C CA . ASN A 1 86 ? -5.655 7.372 19.903 1.00 72.25 86 ASN A CA 1
ATOM 743 C C . ASN A 1 86 ? -4.477 6.385 19.752 1.00 72.25 86 ASN A C 1
ATOM 745 O O . ASN A 1 86 ? -3.630 6.242 20.633 1.00 72.25 86 ASN A O 1
ATOM 749 N N . ASN A 1 87 ? -4.395 5.702 18.609 1.00 81.06 87 ASN A 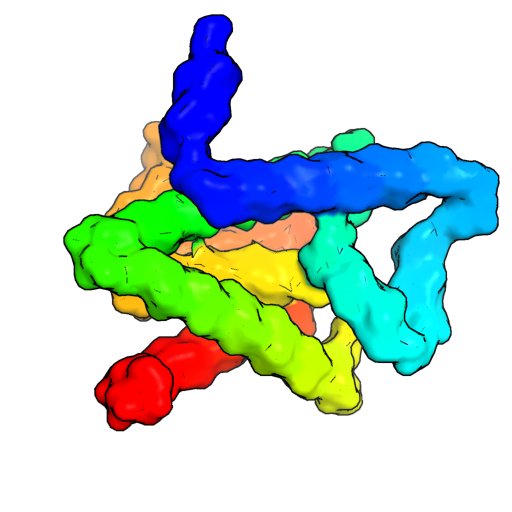N 1
ATOM 750 C CA . ASN A 1 87 ? -3.510 4.564 18.382 1.00 81.06 87 ASN A CA 1
ATOM 751 C C . ASN A 1 87 ? -2.519 4.813 17.236 1.00 81.06 87 ASN A C 1
ATOM 753 O O . ASN A 1 87 ? -2.243 3.925 16.430 1.00 81.06 87 ASN A O 1
ATOM 757 N N . GLN A 1 88 ? -1.905 5.998 17.185 1.00 81.44 88 GLN A N 1
ATOM 758 C CA . GLN A 1 88 ? -0.916 6.336 16.150 1.00 81.44 88 GLN A CA 1
ATOM 759 C C . GLN A 1 88 ? 0.262 5.341 16.098 1.00 81.44 88 GLN A C 1
ATOM 761 O O . GLN A 1 88 ? 0.755 5.005 15.023 1.00 81.44 88 GLN A O 1
ATOM 766 N N . LYS A 1 89 ? 0.669 4.784 17.249 1.00 85.06 89 LYS A N 1
ATOM 767 C CA . LYS A 1 89 ? 1.681 3.713 17.313 1.00 85.06 89 LYS A CA 1
ATOM 768 C C . LYS A 1 89 ? 1.246 2.451 16.560 1.00 85.06 89 LYS A C 1
ATOM 770 O O . LYS A 1 89 ? 2.077 1.815 15.921 1.00 85.06 89 LYS A O 1
ATOM 775 N N . LYS A 1 90 ? -0.047 2.106 16.588 1.00 86.00 90 LYS A N 1
ATOM 776 C CA . LYS A 1 90 ? -0.571 0.943 15.858 1.00 86.00 90 LYS A CA 1
ATOM 777 C C . LYS A 1 90 ? -0.536 1.148 14.352 1.00 86.00 90 LYS A C 1
ATOM 779 O O . LYS A 1 90 ? -0.292 0.183 13.639 1.00 86.00 90 LYS A O 1
ATOM 784 N N . TYR A 1 91 ? -0.705 2.379 13.869 1.00 89.69 91 TYR A N 1
ATOM 785 C CA . TYR A 1 91 ? -0.534 2.661 12.445 1.00 89.69 91 TYR A CA 1
ATOM 786 C C . TYR A 1 91 ? 0.907 2.397 11.986 1.00 89.69 91 TYR A C 1
ATOM 788 O O . TYR A 1 91 ? 1.123 1.721 10.986 1.00 89.69 91 TYR A O 1
ATOM 796 N N . PHE A 1 92 ? 1.905 2.820 12.770 1.00 89.62 92 PHE A N 1
ATOM 797 C CA . PHE A 1 92 ? 3.304 2.471 12.496 1.00 89.62 92 PHE A CA 1
ATOM 798 C C . PHE A 1 92 ? 3.554 0.959 12.521 1.00 89.62 92 PHE A C 1
ATOM 800 O O . PHE A 1 92 ? 4.207 0.443 11.616 1.00 89.62 92 PHE A O 1
ATOM 807 N N . ILE A 1 93 ? 3.020 0.241 13.516 1.00 90.69 93 ILE A N 1
ATOM 808 C CA . ILE A 1 93 ? 3.122 -1.228 13.589 1.00 90.69 93 ILE A CA 1
ATOM 809 C C . ILE A 1 93 ? 2.485 -1.871 12.352 1.00 90.69 93 ILE A C 1
ATOM 811 O O . ILE A 1 93 ? 3.075 -2.767 11.760 1.00 90.69 93 ILE A O 1
ATOM 815 N N . CYS A 1 94 ? 1.326 -1.376 11.921 1.00 92.06 94 CYS A N 1
ATOM 816 C CA . CYS A 1 94 ? 0.640 -1.807 10.708 1.00 92.06 94 CYS A CA 1
ATOM 817 C C . CYS A 1 94 ? 1.512 -1.623 9.455 1.00 92.06 94 CYS A C 1
ATOM 819 O O . CYS A 1 94 ? 1.641 -2.552 8.657 1.00 92.06 94 CYS A O 1
ATOM 821 N N . LEU A 1 95 ? 2.153 -0.465 9.281 1.00 92.50 95 LEU A N 1
ATOM 822 C CA . LEU A 1 95 ? 3.049 -0.225 8.144 1.00 92.50 95 LEU A CA 1
ATOM 823 C C . LEU A 1 95 ? 4.283 -1.139 8.186 1.00 92.50 95 LEU A C 1
ATOM 825 O O . LEU A 1 95 ? 4.614 -1.774 7.185 1.00 92.50 95 LEU A O 1
ATOM 829 N N . LEU A 1 96 ? 4.932 -1.248 9.350 1.00 92.12 96 LEU A N 1
ATOM 830 C CA . LEU A 1 96 ? 6.113 -2.096 9.541 1.00 92.12 96 LEU A CA 1
ATOM 831 C C . LEU A 1 96 ? 5.796 -3.574 9.307 1.00 92.12 96 LEU A C 1
ATOM 833 O O . LEU A 1 96 ? 6.564 -4.265 8.641 1.00 92.12 96 LEU A O 1
ATOM 837 N N . PHE A 1 97 ? 4.652 -4.046 9.805 1.00 94.56 97 PHE A N 1
ATOM 838 C CA . PHE A 1 97 ? 4.196 -5.410 9.578 1.00 94.56 97 PHE A CA 1
ATOM 839 C C . PHE A 1 97 ? 4.012 -5.685 8.086 1.00 94.56 97 PHE A C 1
ATOM 841 O O . PHE A 1 97 ? 4.507 -6.695 7.594 1.00 94.56 97 PHE A O 1
ATOM 848 N N . GLY A 1 98 ? 3.361 -4.771 7.358 1.00 92.56 98 GLY A N 1
ATOM 849 C CA . GLY A 1 98 ? 3.176 -4.892 5.913 1.00 92.56 98 GLY A CA 1
ATOM 850 C C . GLY A 1 98 ? 4.503 -5.053 5.176 1.00 92.56 98 GLY A C 1
ATOM 851 O O . GLY A 1 98 ? 4.670 -6.009 4.425 1.00 92.56 98 GLY A O 1
ATOM 852 N N . ILE A 1 99 ? 5.476 -4.179 5.455 1.00 90.81 99 ILE A N 1
ATOM 853 C CA . ILE A 1 99 ? 6.811 -4.230 4.834 1.00 90.81 99 ILE A CA 1
ATOM 854 C C . ILE A 1 99 ? 7.522 -5.554 5.151 1.00 90.81 99 ILE A C 1
ATOM 856 O O . ILE A 1 99 ? 8.071 -6.199 4.260 1.00 90.81 99 ILE A O 1
ATOM 860 N N . VAL A 1 100 ? 7.517 -5.993 6.412 1.00 91.31 100 VAL A N 1
ATOM 861 C CA . VAL A 1 100 ? 8.209 -7.229 6.815 1.00 91.31 100 VAL A CA 1
ATOM 862 C C . VAL A 1 100 ? 7.536 -8.460 6.204 1.00 91.31 100 VAL A C 1
ATOM 864 O O . VAL A 1 100 ? 8.215 -9.331 5.659 1.00 91.31 100 VAL A O 1
ATOM 867 N N . MET A 1 101 ? 6.207 -8.529 6.261 1.00 92.88 101 MET A N 1
ATOM 868 C CA . MET A 1 101 ? 5.447 -9.692 5.811 1.00 92.88 101 MET A CA 1
ATOM 869 C C . MET A 1 101 ? 5.496 -9.847 4.289 1.00 92.88 101 MET A C 1
ATOM 871 O O . MET A 1 101 ? 5.731 -10.948 3.796 1.00 92.88 101 MET A O 1
ATOM 875 N N . ILE A 1 102 ? 5.340 -8.755 3.536 1.00 90.88 102 ILE A N 1
ATOM 876 C CA . ILE A 1 102 ? 5.449 -8.773 2.071 1.00 90.88 102 ILE A CA 1
ATOM 877 C C . ILE A 1 102 ? 6.880 -9.149 1.655 1.00 90.88 102 ILE A C 1
ATOM 879 O O . ILE A 1 102 ? 7.054 -9.939 0.728 1.00 90.88 102 ILE A O 1
ATOM 883 N N . LEU A 1 103 ? 7.910 -8.688 2.381 1.00 86.81 103 LEU A N 1
ATOM 884 C CA . LEU A 1 103 ? 9.304 -9.028 2.085 1.00 86.81 103 LEU A CA 1
ATOM 885 C C . LEU A 1 103 ? 9.525 -10.527 2.291 1.00 86.81 103 LEU A C 1
ATOM 887 O O . LEU A 1 103 ? 10.063 -11.192 1.409 1.00 86.81 103 LEU A O 1
ATOM 891 N N . PHE A 1 104 ? 9.054 -11.066 3.417 1.00 87.19 104 PHE A N 1
ATOM 892 C CA . PHE A 1 104 ? 9.120 -12.495 3.707 1.00 87.19 104 PHE A CA 1
ATOM 893 C C . PHE A 1 104 ? 8.417 -13.329 2.627 1.00 87.19 104 PHE A C 1
ATOM 895 O O . PHE A 1 104 ? 9.016 -14.259 2.086 1.00 87.19 104 PHE A O 1
ATOM 902 N N . LEU A 1 105 ? 7.181 -12.969 2.258 1.00 88.00 105 LEU A N 1
ATOM 903 C CA . LEU A 1 105 ? 6.423 -13.675 1.220 1.00 88.00 105 LEU A CA 1
ATOM 904 C C . LEU A 1 105 ? 7.115 -13.601 -0.149 1.00 88.00 105 LEU A C 1
ATOM 906 O O . LEU A 1 105 ? 7.173 -14.608 -0.846 1.00 88.00 105 LEU A O 1
ATOM 910 N N . SER A 1 106 ? 7.715 -12.459 -0.499 1.00 82.94 106 SER A N 1
ATOM 911 C CA . SER A 1 106 ? 8.413 -12.250 -1.780 1.00 82.94 106 SER A CA 1
ATOM 912 C C . SER A 1 106 ? 9.715 -13.045 -1.957 1.00 82.94 106 SER A C 1
ATOM 914 O O . SER A 1 106 ? 10.295 -13.077 -3.047 1.00 82.94 106 SER A O 1
ATOM 916 N N . ILE A 1 107 ? 10.222 -13.661 -0.886 1.00 81.12 107 ILE A N 1
ATOM 917 C CA . ILE A 1 107 ? 11.403 -14.538 -0.927 1.00 81.12 107 ILE A CA 1
ATOM 918 C C . ILE A 1 107 ? 10.985 -15.992 -1.203 1.00 81.12 107 ILE A C 1
ATOM 920 O O . ILE A 1 107 ? 11.797 -16.800 -1.659 1.00 81.12 107 ILE A O 1
ATOM 924 N N . LEU A 1 108 ? 9.716 -16.346 -0.977 1.00 81.25 108 LEU A N 1
ATOM 925 C CA . LEU A 1 108 ? 9.211 -17.689 -1.240 1.00 81.25 108 LEU A CA 1
ATOM 926 C C . LEU A 1 108 ? 9.141 -17.928 -2.754 1.00 81.25 108 LEU A C 1
ATOM 928 O O . LEU A 1 108 ? 8.504 -17.168 -3.475 1.00 81.25 108 LEU A O 1
ATOM 932 N N . LYS A 1 109 ? 9.750 -19.021 -3.238 1.00 67.12 109 LYS A N 1
ATOM 933 C CA . LYS A 1 109 ? 9.838 -19.366 -4.674 1.00 67.12 109 LYS A CA 1
ATOM 934 C C . LYS A 1 109 ? 8.536 -19.208 -5.488 1.00 67.12 109 LYS A C 1
ATOM 936 O O . LYS A 1 109 ? 8.631 -18.663 -6.583 1.00 67.12 109 LYS A O 1
ATOM 941 N N . PRO A 1 110 ? 7.344 -19.650 -5.031 1.00 66.94 110 PRO A N 1
ATOM 942 C CA . PRO A 1 110 ? 6.117 -19.480 -5.819 1.00 66.94 110 PRO A CA 1
ATOM 943 C C . PRO A 1 110 ? 5.593 -18.035 -5.844 1.00 66.94 110 PRO A C 1
ATOM 945 O O . PRO A 1 110 ? 4.727 -17.720 -6.651 1.00 66.94 110 PRO A O 1
ATOM 948 N N . LEU A 1 111 ? 6.099 -17.169 -4.962 1.00 66.62 111 LEU A N 1
ATOM 949 C CA . LEU A 1 111 ? 5.656 -15.790 -4.755 1.00 66.62 111 LEU A CA 1
ATOM 950 C C . LEU A 1 111 ? 6.784 -14.783 -5.011 1.00 66.62 111 LEU A C 1
ATOM 952 O O . LEU A 1 111 ? 6.736 -13.648 -4.545 1.00 66.62 111 LEU A O 1
ATOM 956 N N . GLN A 1 112 ? 7.831 -15.183 -5.731 1.00 69.31 112 GLN A N 1
ATOM 957 C CA . GLN A 1 112 ? 8.942 -14.286 -5.990 1.00 69.31 112 GLN A CA 1
ATOM 958 C C . GLN A 1 112 ? 8.494 -13.157 -6.927 1.00 69.31 112 GLN A C 1
ATOM 960 O O . GLN A 1 112 ? 8.291 -13.368 -8.120 1.00 69.31 112 GLN A O 1
ATOM 965 N N . THR A 1 113 ? 8.378 -11.950 -6.378 1.00 69.69 113 THR A N 1
ATOM 966 C CA . THR A 1 113 ? 8.205 -10.703 -7.129 1.00 69.69 113 THR A CA 1
ATOM 967 C C . THR A 1 113 ? 9.330 -9.730 -6.782 1.00 69.69 113 THR A C 1
ATOM 969 O O . THR A 1 113 ? 9.952 -9.807 -5.718 1.00 69.69 113 THR A O 1
ATOM 972 N N . PHE A 1 114 ? 9.616 -8.839 -7.725 1.00 63.88 114 PHE A N 1
ATOM 973 C CA . PHE A 1 114 ? 10.672 -7.838 -7.647 1.00 63.88 114 PHE A CA 1
ATOM 974 C C . PHE A 1 114 ? 10.132 -6.415 -7.444 1.00 63.88 114 PHE A C 1
ATOM 976 O O . PHE A 1 114 ? 10.913 -5.526 -7.123 1.00 63.88 114 PHE A O 1
ATOM 983 N N . LEU A 1 115 ? 8.819 -6.199 -7.605 1.00 67.88 115 LEU A N 1
ATOM 984 C CA . LEU A 1 115 ? 8.159 -4.903 -7.426 1.00 67.88 115 LEU A CA 1
ATOM 985 C C . LEU A 1 115 ? 7.177 -4.999 -6.252 1.00 67.88 115 LEU A C 1
ATOM 987 O O . LEU A 1 115 ?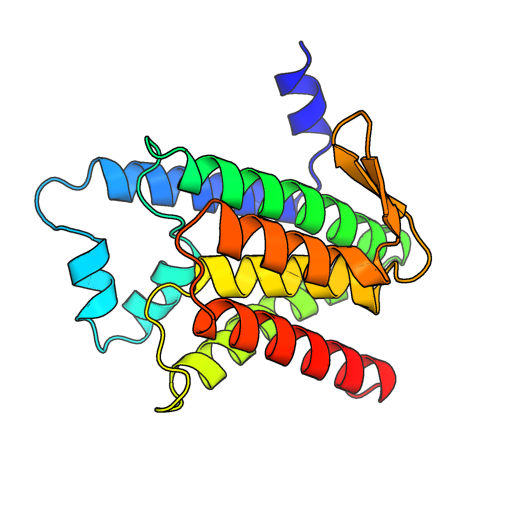 6.022 -5.391 -6.392 1.00 67.88 115 LEU A O 1
ATOM 991 N N . LEU A 1 116 ? 7.669 -4.677 -5.055 1.00 81.00 116 LEU A N 1
ATOM 992 C CA . LEU A 1 116 ? 6.921 -4.864 -3.802 1.00 81.00 116 LEU A CA 1
ATOM 993 C C . LEU A 1 116 ? 5.959 -3.715 -3.484 1.00 81.00 116 LEU A C 1
ATOM 995 O O . LEU A 1 116 ? 5.096 -3.850 -2.617 1.00 81.00 116 LEU A O 1
ATOM 999 N N . SER A 1 117 ? 6.087 -2.601 -4.198 1.00 83.81 117 SER A N 1
ATOM 1000 C CA . SER A 1 117 ? 5.283 -1.397 -4.015 1.00 83.81 117 SER A CA 1
ATOM 1001 C C . SER A 1 117 ? 3.792 -1.639 -4.296 1.00 83.81 117 SER A C 1
ATOM 1003 O O . SER A 1 117 ? 2.960 -1.307 -3.454 1.00 83.81 117 SER A O 1
ATOM 1005 N N . GLU A 1 118 ? 3.440 -2.319 -5.393 1.00 85.62 118 GLU A N 1
ATOM 1006 C CA . GLU A 1 118 ? 2.048 -2.700 -5.704 1.00 85.62 118 GLU A CA 1
ATOM 1007 C C . GLU A 1 118 ? 1.467 -3.645 -4.641 1.00 85.62 118 GLU A C 1
ATOM 1009 O O . GLU A 1 118 ? 0.336 -3.471 -4.182 1.00 85.62 118 GLU A O 1
ATOM 1014 N N . SER A 1 119 ? 2.270 -4.608 -4.171 1.00 89.56 119 SER A N 1
ATOM 1015 C CA . SER A 1 119 ? 1.866 -5.514 -3.085 1.00 89.56 119 SER A CA 1
ATOM 1016 C C . SER A 1 119 ? 1.523 -4.729 -1.815 1.00 89.56 119 SER A C 1
ATOM 1018 O O . SER A 1 119 ? 0.549 -5.034 -1.123 1.00 89.56 119 SER A O 1
ATOM 1020 N N . PHE A 1 120 ? 2.305 -3.691 -1.512 1.00 91.44 120 PHE A N 1
ATOM 1021 C CA . PHE A 1 120 ? 2.071 -2.824 -0.362 1.00 91.44 120 PHE A CA 1
ATOM 1022 C C . PHE A 1 120 ? 0.812 -1.965 -0.530 1.00 91.44 120 PHE A C 1
ATOM 1024 O O . PHE A 1 120 ? 0.062 -1.790 0.429 1.00 91.44 120 PHE A O 1
ATOM 1031 N N . VAL A 1 121 ? 0.512 -1.492 -1.742 1.00 90.94 121 VAL A N 1
ATOM 1032 C CA . VAL A 1 121 ? -0.754 -0.801 -2.036 1.00 90.94 121 VAL A CA 1
ATOM 1033 C C . VAL A 1 121 ? -1.942 -1.733 -1.799 1.00 90.94 121 VAL A C 1
ATOM 1035 O O . VAL A 1 121 ? -2.848 -1.376 -1.042 1.00 90.94 121 VAL A O 1
ATOM 1038 N N . PHE A 1 122 ? -1.918 -2.956 -2.339 1.00 90.56 122 PHE A N 1
ATOM 1039 C CA . PHE A 1 122 ? -2.983 -3.940 -2.101 1.00 90.56 122 PHE A CA 1
ATOM 1040 C C . PHE A 1 122 ? -3.146 -4.297 -0.621 1.00 90.56 122 PHE A C 1
ATOM 1042 O O . PHE A 1 122 ? -4.274 -4.451 -0.152 1.00 90.56 122 PHE A O 1
ATOM 1049 N N . TYR A 1 123 ? -2.047 -4.368 0.132 1.00 94.38 123 TYR A N 1
ATOM 1050 C CA . TYR A 1 123 ? -2.076 -4.541 1.583 1.00 94.38 123 TYR A CA 1
ATOM 1051 C C . TYR A 1 123 ? -2.849 -3.417 2.292 1.00 94.38 123 TYR A C 1
ATOM 1053 O O . TYR A 1 123 ? -3.766 -3.696 3.067 1.00 94.38 123 TYR A O 1
ATOM 1061 N N . ILE A 1 124 ? -2.540 -2.149 1.999 1.00 94.06 124 ILE A N 1
ATOM 1062 C CA . ILE A 1 124 ? -3.212 -0.993 2.621 1.00 94.06 124 ILE A CA 1
ATOM 1063 C C . ILE A 1 124 ? -4.692 -0.925 2.221 1.00 94.06 124 ILE A C 1
ATOM 1065 O O . ILE A 1 124 ? -5.556 -0.714 3.076 1.00 94.06 124 ILE A O 1
ATOM 1069 N N . ILE A 1 125 ? -4.996 -1.166 0.943 1.00 92.00 125 ILE A N 1
ATOM 1070 C CA . ILE A 1 125 ? -6.370 -1.247 0.428 1.00 92.00 125 ILE A CA 1
ATOM 1071 C C . ILE A 1 125 ? -7.151 -2.332 1.169 1.00 92.00 125 ILE A C 1
ATOM 1073 O O . ILE A 1 125 ? -8.291 -2.089 1.576 1.00 92.00 125 ILE A O 1
ATOM 1077 N N . TYR A 1 126 ? -6.549 -3.509 1.367 1.00 92.50 126 TYR A N 1
ATOM 1078 C CA . TYR A 1 126 ? -7.188 -4.605 2.087 1.00 92.50 126 TYR A CA 1
ATOM 1079 C C . TYR A 1 126 ? -7.474 -4.246 3.537 1.00 92.50 126 TYR A C 1
ATOM 1081 O O . TYR A 1 126 ? -8.588 -4.452 4.018 1.00 92.50 126 TYR A O 1
ATOM 1089 N N . LEU A 1 127 ? -6.499 -3.673 4.237 1.00 93.31 127 LEU A N 1
ATOM 1090 C CA . LEU A 1 127 ? -6.681 -3.312 5.636 1.00 93.31 127 LEU A CA 1
ATOM 1091 C C . LEU A 1 127 ? -7.767 -2.263 5.841 1.00 93.31 127 LEU A C 1
ATOM 1093 O O . LEU A 1 127 ? -8.561 -2.388 6.774 1.00 93.31 127 LEU A O 1
ATOM 1097 N N . TYR A 1 128 ? -7.838 -1.253 4.977 1.00 91.94 128 TYR A N 1
ATOM 1098 C CA . TYR A 1 128 ? -8.898 -0.261 5.086 1.00 91.94 128 TYR A CA 1
ATOM 1099 C C . TYR A 1 128 ? -10.268 -0.875 4.777 1.00 91.94 128 TYR A C 1
ATOM 1101 O O . TYR A 1 128 ? -11.171 -0.825 5.612 1.00 91.94 128 TYR A O 1
ATOM 1109 N N . ASN A 1 129 ? -10.415 -1.498 3.606 1.00 90.12 129 ASN A N 1
ATOM 1110 C CA . ASN A 1 129 ? -11.724 -1.910 3.108 1.00 90.12 129 ASN A CA 1
ATOM 1111 C C . ASN A 1 129 ? -12.268 -3.174 3.774 1.00 90.12 129 ASN A C 1
ATOM 1113 O O . ASN A 1 129 ? -13.464 -3.272 4.016 1.00 90.12 129 ASN A O 1
ATOM 1117 N N . ASN A 1 130 ? -11.419 -4.154 4.067 1.00 86.88 130 ASN A N 1
ATOM 1118 C CA . ASN A 1 130 ? -11.869 -5.473 4.511 1.00 86.88 130 ASN A CA 1
ATOM 1119 C C . ASN A 1 130 ? -11.679 -5.686 6.008 1.00 86.88 130 ASN A C 1
ATOM 1121 O O . ASN A 1 130 ? -12.201 -6.663 6.546 1.00 86.88 130 ASN A O 1
ATOM 1125 N N . TYR A 1 131 ? -10.976 -4.775 6.685 1.00 84.38 131 TYR A N 1
ATOM 1126 C CA . TYR A 1 131 ? -10.705 -4.908 8.106 1.00 84.38 131 TYR A CA 1
ATOM 1127 C C . TYR A 1 131 ? -11.148 -3.714 8.958 1.00 84.38 131 TYR A C 1
ATOM 1129 O O . TYR A 1 131 ? -11.962 -3.911 9.860 1.00 84.38 131 TYR A O 1
ATOM 1137 N N . LYS A 1 132 ? -10.656 -2.494 8.714 1.00 87.06 132 LYS A N 1
ATOM 1138 C CA . LYS A 1 132 ? -11.020 -1.336 9.551 1.00 87.06 132 LYS A CA 1
ATOM 1139 C C . LYS A 1 132 ? -12.403 -0.784 9.235 1.00 87.06 132 LYS A C 1
ATOM 1141 O O . LYS A 1 132 ? -13.136 -0.462 10.163 1.00 87.06 132 LYS A O 1
ATOM 1146 N N . ASN A 1 133 ? -12.792 -0.747 7.962 1.00 86.31 133 ASN A N 1
ATOM 1147 C CA . ASN A 1 133 ? -14.097 -0.246 7.543 1.00 86.31 133 ASN A CA 1
ATOM 1148 C C . ASN A 1 133 ? -14.872 -1.235 6.640 1.00 86.31 133 ASN A C 1
ATOM 1150 O O . ASN A 1 133 ? -15.264 -0.874 5.532 1.00 86.31 133 ASN A O 1
ATOM 1154 N N . PRO A 1 134 ? -15.142 -2.481 7.080 1.00 86.50 134 PRO A N 1
ATOM 1155 C CA . PRO A 1 134 ? -15.795 -3.504 6.256 1.00 86.50 134 PRO A CA 1
ATOM 1156 C C . PRO A 1 134 ? -17.274 -3.236 5.970 1.00 86.50 134 PRO A C 1
ATOM 1158 O O . PRO A 1 134 ? -17.847 -3.852 5.078 1.00 86.50 134 PRO A O 1
ATOM 1161 N N . ASN A 1 135 ? -17.919 -2.347 6.722 1.00 89.69 135 ASN A N 1
ATOM 1162 C CA . ASN A 1 135 ? -19.328 -1.992 6.524 1.00 89.69 135 ASN A CA 1
ATOM 1163 C C . ASN A 1 135 ? -19.506 -0.608 5.891 1.00 89.69 135 ASN A C 1
ATOM 1165 O O . ASN A 1 135 ? -20.635 -0.146 5.768 1.00 89.69 135 ASN A O 1
ATOM 1169 N N . GLY A 1 136 ? -18.405 0.051 5.528 1.00 86.88 136 GLY A N 1
ATOM 1170 C CA . GLY A 1 136 ? -18.434 1.324 4.828 1.00 86.88 136 GLY A CA 1
ATOM 1171 C C . GLY A 1 136 ? -18.656 1.165 3.328 1.00 86.88 136 GLY A C 1
ATOM 1172 O O . GLY A 1 136 ? -18.636 0.061 2.775 1.00 86.88 136 GLY A O 1
ATOM 1173 N N . THR A 1 137 ? -18.802 2.310 2.674 1.00 86.44 137 THR A N 1
ATOM 1174 C CA . THR A 1 137 ? -18.953 2.424 1.225 1.00 86.44 137 THR A CA 1
ATOM 1175 C C . THR A 1 137 ? -17.859 3.343 0.694 1.00 86.44 137 THR A C 1
ATOM 1177 O O . THR A 1 137 ? -17.648 4.431 1.233 1.00 86.44 137 THR A O 1
ATOM 1180 N N . THR A 1 138 ? -17.178 2.924 -0.370 1.00 84.06 138 THR A N 1
ATOM 1181 C CA . THR A 1 138 ? -16.145 3.711 -1.051 1.00 84.06 138 THR A CA 1
ATOM 1182 C C . THR A 1 138 ? -16.658 4.173 -2.409 1.00 84.06 138 THR A C 1
ATOM 1184 O O . THR A 1 138 ? -17.334 3.436 -3.131 1.00 84.06 138 THR A O 1
ATOM 1187 N N . VAL A 1 139 ? -16.326 5.411 -2.771 1.00 79.88 139 VAL A N 1
ATOM 1188 C CA . VAL A 1 139 ? -16.592 5.957 -4.105 1.00 79.88 139 VAL A CA 1
ATOM 1189 C C . VAL A 1 139 ? -15.551 5.392 -5.068 1.00 79.88 139 VAL A C 1
ATOM 1191 O O . VAL A 1 139 ? -14.380 5.758 -4.994 1.00 79.88 139 VAL A O 1
ATOM 1194 N N . PHE A 1 140 ? -15.964 4.496 -5.962 1.00 73.94 140 PHE A N 1
ATOM 1195 C CA . PHE A 1 140 ? -15.087 3.946 -6.997 1.00 73.94 140 PHE A CA 1
ATOM 1196 C C . PHE A 1 140 ? -14.958 4.907 -8.187 1.00 73.94 140 PHE A C 1
ATOM 1198 O O . PHE A 1 140 ? -13.866 5.166 -8.682 1.00 73.94 140 PHE A O 1
ATOM 1205 N N . THR A 1 141 ? -16.082 5.479 -8.620 1.00 73.12 141 THR A N 1
ATOM 1206 C CA . THR A 1 141 ? -16.152 6.594 -9.579 1.00 73.12 141 THR A CA 1
ATOM 1207 C C . THR A 1 141 ? -17.249 7.556 -9.120 1.00 73.12 141 THR A C 1
ATOM 1209 O O . THR A 1 141 ? -18.085 7.146 -8.315 1.00 73.12 141 THR A O 1
ATOM 1212 N N . PRO A 1 142 ? -17.329 8.803 -9.626 1.00 68.44 142 PRO A N 1
ATOM 1213 C CA . PRO A 1 142 ? -18.377 9.749 -9.222 1.00 68.44 142 PRO A CA 1
ATOM 1214 C C . PRO A 1 142 ? -19.822 9.227 -9.341 1.00 68.44 142 PRO A C 1
ATOM 1216 O O . PRO A 1 142 ? -20.715 9.784 -8.713 1.00 68.44 142 PRO A O 1
ATOM 1219 N N . ALA A 1 143 ? -20.054 8.165 -10.123 1.00 78.88 143 ALA A N 1
ATOM 1220 C CA . ALA A 1 143 ? -21.356 7.521 -10.295 1.00 78.88 143 ALA A CA 1
ATOM 1221 C C . ALA A 1 143 ? -21.456 6.111 -9.674 1.00 78.88 143 ALA A C 1
ATOM 1223 O O . ALA A 1 143 ? -22.540 5.533 -9.680 1.00 78.88 143 ALA A O 1
ATOM 1224 N N . LEU A 1 144 ? -20.360 5.542 -9.151 1.00 83.50 144 LEU A N 1
ATOM 1225 C CA . LEU A 1 144 ? -20.337 4.184 -8.600 1.00 83.50 144 LEU A CA 1
ATOM 1226 C C . LEU A 1 144 ? -19.840 4.177 -7.155 1.00 83.50 144 LEU A C 1
ATOM 1228 O O . LEU A 1 144 ? -18.666 4.431 -6.880 1.00 83.50 144 LEU A O 1
ATOM 1232 N N . PHE A 1 145 ? -20.744 3.799 -6.259 1.00 86.25 145 PHE A N 1
ATOM 1233 C CA . PHE A 1 145 ? -20.486 3.553 -4.847 1.00 86.25 145 PHE A CA 1
ATOM 1234 C C . PHE A 1 145 ? -20.455 2.046 -4.615 1.00 86.25 145 PHE A C 1
ATOM 1236 O O . PHE A 1 145 ? -21.312 1.323 -5.124 1.00 86.25 145 PHE A O 1
ATOM 1243 N N . VAL A 1 146 ? -19.452 1.568 -3.886 1.00 87.25 146 VAL A N 1
ATOM 1244 C CA . VAL A 1 146 ? -19.192 0.136 -3.721 1.00 87.25 146 VAL A CA 1
ATOM 1245 C C . VAL A 1 146 ? -18.999 -0.151 -2.246 1.00 87.25 146 VAL A C 1
ATOM 1247 O O . VAL A 1 146 ? -18.227 0.541 -1.579 1.00 87.25 146 VAL A O 1
ATOM 1250 N N . ASP A 1 147 ? -19.680 -1.172 -1.729 1.00 91.38 147 ASP A N 1
ATOM 1251 C CA . ASP A 1 147 ? -19.427 -1.626 -0.364 1.00 91.38 147 ASP A CA 1
ATOM 1252 C C . ASP A 1 147 ? -17.977 -2.088 -0.245 1.00 91.38 147 ASP A C 1
ATOM 1254 O O . ASP A 1 147 ? -17.474 -2.849 -1.079 1.00 91.38 147 ASP A O 1
ATOM 1258 N N . ASN A 1 148 ? -17.309 -1.667 0.825 1.00 89.31 148 ASN A N 1
ATOM 1259 C CA . ASN A 1 148 ? -15.873 -1.871 0.988 1.00 89.31 148 ASN A CA 1
ATOM 1260 C C . ASN A 1 148 ? -15.468 -3.350 0.882 1.00 89.31 148 ASN A C 1
ATOM 1262 O O . ASN A 1 148 ? -14.439 -3.667 0.291 1.00 89.31 148 ASN A O 1
ATOM 1266 N N . ARG A 1 149 ? -16.325 -4.282 1.325 1.00 87.69 149 ARG A N 1
ATOM 1267 C CA . ARG A 1 149 ? -16.080 -5.736 1.213 1.00 87.69 149 ARG A CA 1
ATOM 1268 C C . ARG A 1 149 ? -15.838 -6.203 -0.224 1.00 87.69 149 ARG A C 1
ATOM 1270 O O . ARG A 1 149 ? -15.105 -7.170 -0.423 1.00 87.69 149 ARG A O 1
ATOM 1277 N N . TYR A 1 150 ? -16.442 -5.533 -1.207 1.00 88.25 150 TYR A N 1
ATOM 1278 C CA . TYR A 1 150 ? -16.320 -5.853 -2.632 1.00 88.25 150 TYR A CA 1
ATOM 1279 C C . TYR A 1 150 ? -15.268 -5.004 -3.352 1.00 88.25 150 TYR A C 1
ATOM 1281 O O . TYR A 1 150 ? -14.927 -5.307 -4.496 1.00 88.25 150 TYR A O 1
ATOM 1289 N N . MET A 1 151 ? -14.716 -3.975 -2.699 1.00 88.00 151 MET A N 1
ATOM 1290 C CA . MET A 1 151 ? -13.791 -3.027 -3.323 1.00 88.00 151 MET A CA 1
ATOM 1291 C C . MET A 1 151 ? -12.545 -3.716 -3.888 1.00 88.00 151 MET A C 1
ATOM 1293 O O . MET A 1 151 ? -12.114 -3.418 -4.999 1.00 88.00 151 MET A O 1
ATOM 1297 N N . ILE A 1 152 ? -11.996 -4.692 -3.162 1.00 84.25 152 ILE A N 1
ATOM 1298 C CA . ILE A 1 152 ? -10.829 -5.455 -3.622 1.00 84.25 152 ILE A CA 1
ATOM 1299 C C . ILE A 1 152 ? -11.160 -6.265 -4.871 1.00 84.25 152 ILE A C 1
ATOM 1301 O O . ILE A 1 152 ? -10.398 -6.240 -5.830 1.00 84.25 152 ILE A O 1
ATOM 1305 N N . VAL A 1 153 ? -12.303 -6.953 -4.884 1.00 85.19 153 VAL A N 1
ATOM 1306 C CA . VAL A 1 153 ? -12.731 -7.763 -6.033 1.00 85.19 153 VAL A CA 1
ATOM 1307 C C . VAL A 1 153 ? -12.909 -6.882 -7.267 1.00 85.19 153 VAL A C 1
ATOM 1309 O O . VAL A 1 153 ? -12.456 -7.237 -8.354 1.00 85.19 153 VAL A O 1
ATOM 1312 N N . LEU A 1 154 ? -13.501 -5.700 -7.091 1.00 85.88 154 LEU A N 1
ATOM 1313 C CA . LEU A 1 154 ? -13.651 -4.732 -8.168 1.00 85.88 154 LEU A CA 1
ATOM 1314 C C . LEU A 1 154 ? -12.296 -4.214 -8.669 1.00 85.88 154 LEU A C 1
ATOM 1316 O O . LEU A 1 154 ? -12.086 -4.138 -9.876 1.00 85.88 154 LEU A O 1
ATOM 1320 N N . LEU A 1 155 ? -11.359 -3.902 -7.769 1.00 82.38 155 LEU A N 1
ATOM 1321 C CA . LEU A 1 155 ? -10.010 -3.466 -8.140 1.00 82.38 155 LEU A CA 1
ATOM 1322 C C . LEU A 1 155 ? -9.233 -4.548 -8.894 1.00 82.38 155 LEU A C 1
ATOM 1324 O O . LEU A 1 155 ? -8.521 -4.217 -9.840 1.00 82.38 155 LEU A O 1
ATOM 1328 N N . ILE A 1 156 ? -9.379 -5.824 -8.524 1.00 81.19 156 ILE A N 1
ATOM 1329 C CA . ILE A 1 156 ? -8.814 -6.942 -9.296 1.00 81.19 156 ILE A CA 1
ATOM 1330 C C . ILE A 1 156 ? -9.408 -6.944 -10.694 1.00 81.19 156 ILE A C 1
ATOM 1332 O O . ILE A 1 156 ? -8.664 -6.982 -11.664 1.00 81.19 156 ILE A O 1
ATOM 1336 N N . PHE A 1 157 ? -10.737 -6.892 -10.803 1.00 83.75 157 PHE A N 1
ATOM 1337 C CA . PHE A 1 157 ? -11.417 -6.936 -12.093 1.00 83.75 157 PHE A CA 1
ATOM 1338 C C . PHE A 1 157 ? -10.958 -5.791 -13.000 1.00 83.75 157 PHE A C 1
ATOM 1340 O O . PHE A 1 157 ? -10.571 -6.014 -14.144 1.00 83.75 157 PHE A O 1
ATOM 1347 N N . VAL A 1 158 ? -10.920 -4.570 -12.470 1.00 82.75 158 VAL A N 1
ATOM 1348 C CA . VAL A 1 158 ? -10.500 -3.375 -13.209 1.00 82.75 158 VAL A CA 1
ATOM 1349 C C . VAL A 1 158 ? -9.041 -3.489 -13.634 1.00 82.75 158 VAL A C 1
ATOM 1351 O O . VAL A 1 158 ? -8.729 -3.260 -14.801 1.00 82.75 158 VAL A O 1
ATOM 1354 N N . ASN A 1 159 ? -8.143 -3.888 -12.732 1.00 78.81 159 ASN A N 1
ATOM 1355 C CA . ASN A 1 159 ? -6.742 -4.042 -13.102 1.00 78.81 159 ASN A CA 1
ATOM 1356 C C . ASN A 1 159 ? -6.528 -5.205 -14.079 1.00 78.81 159 ASN A C 1
ATOM 1358 O O . ASN A 1 159 ? -5.701 -5.066 -14.965 1.00 78.81 159 ASN A O 1
ATOM 1362 N N . ALA A 1 160 ? -7.273 -6.308 -13.976 1.00 78.56 160 ALA A N 1
ATOM 1363 C CA . ALA A 1 160 ? -7.163 -7.451 -14.884 1.00 78.56 160 ALA A CA 1
ATOM 1364 C C . ALA A 1 160 ? -7.689 -7.152 -16.296 1.00 78.56 160 ALA A C 1
ATOM 1366 O O . ALA A 1 160 ? -7.177 -7.709 -17.264 1.00 78.56 160 ALA A O 1
ATOM 1367 N N . VAL A 1 161 ? -8.701 -6.286 -16.422 1.00 78.81 161 VAL A N 1
ATOM 1368 C CA . VAL A 1 161 ? -9.284 -5.899 -17.717 1.00 78.81 161 VAL A CA 1
ATOM 1369 C C . VAL A 1 161 ? -8.496 -4.769 -18.378 1.00 78.81 161 VAL A C 1
ATOM 1371 O O . VAL A 1 161 ? -8.274 -4.803 -19.586 1.00 78.81 161 VAL A O 1
ATOM 1374 N N . PHE A 1 162 ? -8.081 -3.761 -17.608 1.00 74.25 162 PHE A N 1
ATOM 1375 C CA . PHE A 1 162 ? -7.545 -2.513 -18.161 1.00 74.25 162 PHE A CA 1
ATOM 1376 C C . PHE A 1 162 ? -6.032 -2.343 -17.992 1.00 74.25 162 PHE A C 1
ATOM 1378 O O . PHE A 1 162 ? -5.463 -1.419 -18.574 1.00 74.25 162 PHE A O 1
ATOM 1385 N N . ARG A 1 163 ? -5.359 -3.186 -17.199 1.00 67.88 163 ARG A N 1
ATOM 1386 C CA . ARG A 1 163 ? -3.923 -3.065 -16.906 1.00 67.88 163 ARG A CA 1
ATOM 1387 C C . ARG A 1 163 ? -3.227 -4.425 -16.919 1.00 67.88 163 ARG A C 1
ATOM 1389 O O . ARG A 1 163 ? -3.833 -5.491 -16.969 1.00 67.88 163 ARG A O 1
ATOM 1396 N N . LYS A 1 164 ? -1.897 -4.386 -16.895 1.00 67.00 164 LYS A N 1
ATOM 1397 C CA . LYS A 1 164 ? -1.087 -5.583 -16.691 1.00 67.00 164 LYS A CA 1
ATOM 1398 C C . LYS A 1 164 ? -1.163 -5.955 -15.212 1.00 67.00 164 LYS A C 1
ATOM 1400 O O . LYS A 1 164 ? -0.435 -5.400 -14.401 1.00 67.00 164 LYS A O 1
ATOM 1405 N N . PHE A 1 165 ? -2.090 -6.844 -14.875 1.00 69.94 165 PHE A N 1
ATOM 1406 C CA . PHE A 1 165 ? -2.297 -7.292 -13.505 1.00 69.94 165 PHE A CA 1
ATOM 1407 C C . PHE A 1 165 ? -1.341 -8.425 -13.154 1.00 69.94 165 PHE A C 1
ATOM 1409 O O . PHE A 1 165 ? -1.385 -9.502 -13.757 1.00 69.94 165 PHE A O 1
ATOM 1416 N N . TYR A 1 166 ? -0.493 -8.191 -12.159 1.00 76.56 166 TYR A N 1
ATOM 1417 C CA . TYR A 1 166 ? 0.366 -9.233 -11.633 1.00 76.56 166 TYR A CA 1
ATOM 1418 C C . TYR A 1 166 ? -0.298 -9.894 -10.421 1.00 76.56 166 TYR A C 1
ATOM 1420 O O . TYR A 1 166 ? -0.401 -9.334 -9.329 1.00 76.56 166 TYR A O 1
ATOM 1428 N N . TRP A 1 167 ? -0.784 -11.118 -10.639 1.00 81.06 167 TRP A N 1
ATOM 1429 C CA . TRP A 1 167 ? -1.479 -11.900 -9.616 1.00 81.06 167 TRP A CA 1
ATOM 1430 C C . TRP A 1 167 ? -0.637 -12.096 -8.355 1.00 81.06 167 TRP A C 1
ATOM 1432 O O . TRP A 1 167 ? -1.184 -12.103 -7.256 1.00 81.06 167 TRP A O 1
ATOM 1442 N N . THR A 1 168 ? 0.679 -12.241 -8.500 1.00 85.62 168 THR A N 1
ATOM 1443 C CA . THR A 1 168 ? 1.598 -12.505 -7.391 1.00 85.62 168 THR A CA 1
ATOM 1444 C C . THR A 1 168 ? 1.618 -11.356 -6.381 1.00 85.62 168 THR A C 1
ATOM 1446 O O . THR A 1 168 ? 1.481 -11.593 -5.184 1.00 85.62 168 THR A O 1
ATOM 1449 N N . GLU A 1 169 ? 1.716 -10.118 -6.851 1.00 83.19 169 GLU A N 1
ATOM 1450 C CA . GLU A 1 169 ? 1.775 -8.891 -6.058 1.00 83.19 169 GLU A CA 1
ATOM 1451 C C . GLU A 1 169 ? 0.471 -8.702 -5.288 1.00 83.19 169 GLU A C 1
ATOM 1453 O O . GLU A 1 169 ? 0.461 -8.457 -4.078 1.00 83.19 169 GLU A O 1
ATOM 1458 N N . TYR A 1 170 ? -0.644 -8.923 -5.983 1.00 86.25 170 TYR A N 1
ATOM 1459 C CA . TYR A 1 170 ? -1.960 -8.972 -5.372 1.00 86.25 170 TYR A CA 1
ATOM 1460 C C . TYR A 1 170 ? -2.025 -10.035 -4.265 1.00 86.25 170 TYR A C 1
ATOM 1462 O O . TYR A 1 170 ? -2.333 -9.712 -3.117 1.00 86.25 170 TYR A O 1
ATOM 1470 N N . PHE A 1 171 ? -1.695 -11.296 -4.566 1.00 88.00 171 PHE A N 1
ATOM 1471 C CA . PHE A 1 171 ? -1.775 -12.386 -3.589 1.00 88.00 171 PHE A CA 1
ATOM 1472 C C . PHE A 1 171 ? -0.923 -12.110 -2.353 1.00 88.00 171 PHE A C 1
ATOM 1474 O O . PHE A 1 171 ? -1.383 -12.350 -1.236 1.00 88.00 171 PHE A O 1
ATOM 1481 N N . ILE A 1 172 ? 0.285 -11.577 -2.529 1.00 91.25 172 ILE A N 1
ATOM 1482 C CA . ILE A 1 172 ? 1.174 -11.226 -1.422 1.00 91.25 172 ILE A CA 1
ATOM 1483 C C . ILE A 1 172 ? 0.558 -10.127 -0.555 1.00 91.25 172 ILE A C 1
ATOM 1485 O O . ILE A 1 172 ? 0.480 -10.298 0.663 1.00 91.25 172 ILE A O 1
ATOM 1489 N N . GLY A 1 173 ? 0.086 -9.034 -1.164 1.00 91.56 173 GLY A N 1
ATOM 1490 C CA . GLY A 1 173 ? -0.515 -7.912 -0.441 1.00 91.56 173 GLY A CA 1
ATOM 1491 C C . GLY A 1 173 ? -1.738 -8.325 0.380 1.00 91.56 173 GLY A C 1
ATOM 1492 O O . GLY A 1 173 ? -1.820 -8.041 1.578 1.00 91.56 173 GLY A O 1
ATOM 1493 N N . ILE A 1 174 ? -2.656 -9.075 -0.235 1.00 92.06 174 ILE A N 1
ATOM 1494 C CA . ILE A 1 174 ? -3.864 -9.579 0.433 1.00 92.06 174 ILE A CA 1
ATOM 1495 C C . ILE A 1 174 ? -3.523 -10.585 1.530 1.00 92.06 174 ILE A C 1
ATOM 1497 O O . ILE A 1 174 ? -4.095 -10.523 2.616 1.00 92.06 174 ILE A O 1
ATOM 1501 N N . THR A 1 175 ? -2.573 -11.490 1.283 1.00 92.44 175 THR A N 1
ATOM 1502 C CA . THR A 1 175 ? -2.151 -12.480 2.285 1.00 92.44 175 THR A CA 1
ATOM 1503 C C . THR A 1 175 ? -1.533 -11.793 3.497 1.00 92.44 175 THR A C 1
ATOM 1505 O O . THR A 1 175 ? -1.904 -12.104 4.628 1.00 92.44 175 THR A O 1
ATOM 1508 N N . ALA A 1 176 ? -0.651 -10.811 3.286 1.00 94.38 176 ALA A N 1
ATOM 1509 C CA . ALA A 1 176 ? -0.089 -10.013 4.372 1.00 94.38 176 ALA A CA 1
ATOM 1510 C C . ALA A 1 176 ? -1.190 -9.290 5.169 1.00 94.38 176 ALA A C 1
ATOM 1512 O O . ALA A 1 176 ? -1.178 -9.316 6.401 1.00 94.38 176 ALA A O 1
ATOM 1513 N N . GLY A 1 177 ? -2.182 -8.714 4.481 1.00 94.00 177 GLY A N 1
ATOM 1514 C CA . GLY A 1 177 ? -3.309 -8.018 5.108 1.00 94.00 177 GLY A CA 1
ATOM 1515 C C . GLY A 1 177 ? -4.195 -8.956 5.927 1.00 94.00 177 GLY A C 1
ATOM 1516 O O . GLY A 1 177 ? -4.582 -8.641 7.054 1.00 94.00 177 GLY A O 1
ATOM 1517 N N . TYR A 1 178 ? -4.468 -10.145 5.395 1.00 93.69 178 TYR A N 1
ATOM 1518 C CA . TYR A 1 178 ? -5.231 -11.181 6.077 1.00 93.69 178 TYR A CA 1
ATOM 1519 C C . TYR A 1 178 ? -4.520 -11.680 7.341 1.00 93.69 178 TYR A C 1
ATOM 1521 O O . TYR A 1 178 ? -5.155 -11.794 8.391 1.00 93.69 178 TYR A O 1
ATOM 1529 N N . ILE A 1 179 ? -3.208 -11.937 7.269 1.00 95.38 179 ILE A N 1
ATOM 1530 C CA . ILE A 1 179 ? -2.417 -12.364 8.432 1.00 95.38 179 ILE A CA 1
ATOM 1531 C C . ILE A 1 179 ? -2.427 -11.272 9.505 1.00 95.38 179 ILE A C 1
ATOM 1533 O O . ILE A 1 179 ? -2.724 -11.579 10.659 1.00 95.38 179 ILE A O 1
ATOM 1537 N N . PHE A 1 180 ? -2.178 -10.008 9.139 1.00 95.06 180 PHE A N 1
ATOM 1538 C CA . PHE A 1 180 ? -2.222 -8.885 10.083 1.00 95.06 180 PHE A CA 1
ATOM 1539 C C . PHE A 1 180 ? -3.563 -8.827 10.824 1.00 95.06 180 PHE A C 1
ATOM 1541 O O . PHE A 1 180 ? -3.603 -8.824 12.053 1.00 95.06 180 PHE A O 1
ATOM 1548 N N . MET A 1 181 ? -4.668 -8.868 10.073 1.00 93.50 181 MET A N 1
ATOM 1549 C CA . MET A 1 181 ? -6.017 -8.870 10.632 1.00 93.50 181 MET A CA 1
ATOM 1550 C C . MET A 1 181 ? -6.220 -10.022 11.625 1.00 93.50 181 MET A C 1
ATOM 1552 O O . MET A 1 181 ? -6.781 -9.813 12.701 1.00 93.50 181 MET A O 1
ATOM 1556 N N . LYS A 1 182 ? -5.783 -11.241 11.285 1.00 94.56 182 LYS A N 1
ATOM 1557 C CA . LYS A 1 182 ? -5.932 -12.405 12.170 1.00 94.56 182 LYS A CA 1
ATOM 1558 C C . LYS A 1 182 ? -5.118 -12.274 13.450 1.00 94.56 182 LYS A C 1
ATOM 1560 O O . LYS A 1 182 ? -5.624 -12.631 14.512 1.00 94.56 182 LYS A O 1
ATOM 1565 N N . LEU A 1 183 ? -3.906 -11.735 13.368 1.00 92.81 183 LEU A N 1
ATOM 1566 C CA . LEU A 1 183 ? -3.061 -11.505 14.538 1.00 92.81 183 LEU A CA 1
ATOM 1567 C C . LEU A 1 183 ? -3.633 -10.415 15.457 1.00 92.81 183 LEU A C 1
ATOM 1569 O O . LEU A 1 183 ? -3.635 -10.602 16.673 1.00 92.81 183 LEU A O 1
ATOM 1573 N N . GLU A 1 184 ? -4.175 -9.324 14.903 1.00 89.31 184 GLU A N 1
ATOM 1574 C CA . GLU A 1 184 ? -4.810 -8.264 15.706 1.00 89.31 184 GLU A CA 1
ATOM 1575 C C . GLU A 1 184 ? -6.120 -8.764 16.349 1.00 89.31 184 GLU A C 1
ATOM 1577 O O . GLU A 1 184 ? -6.371 -8.516 17.527 1.00 89.31 184 GLU A O 1
ATOM 1582 N N . GLN A 1 185 ? -6.929 -9.556 15.630 1.00 90.12 185 GLN A N 1
ATOM 1583 C CA . GLN A 1 185 ? -8.129 -10.209 16.189 1.00 90.12 185 GLN A CA 1
ATOM 1584 C C . GLN A 1 185 ? -7.787 -11.183 17.325 1.00 90.12 185 GLN A C 1
ATOM 1586 O O . GLN A 1 185 ? -8.517 -11.266 18.313 1.00 90.12 185 GLN A O 1
ATOM 1591 N N . ALA A 1 186 ? -6.663 -11.891 17.202 1.00 92.25 186 ALA A N 1
ATOM 1592 C CA . ALA A 1 186 ? -6.131 -12.764 18.242 1.00 92.25 186 ALA A CA 1
ATOM 1593 C C . ALA A 1 186 ? -5.434 -12.000 19.387 1.00 92.25 186 ALA A C 1
ATOM 1595 O O . ALA A 1 186 ? -5.011 -12.631 20.353 1.00 92.25 186 ALA A O 1
ATOM 1596 N N . LYS A 1 187 ? -5.327 -10.663 19.302 1.00 88.62 187 LYS A N 1
ATOM 1597 C CA . LYS A 1 187 ? -4.629 -9.789 20.263 1.00 88.62 187 LYS A CA 1
ATOM 1598 C C . LYS A 1 187 ? -3.149 -10.145 20.461 1.00 88.62 187 LYS A C 1
ATOM 1600 O O . LYS A 1 187 ? -2.602 -9.933 21.541 1.00 88.62 187 LYS A O 1
ATOM 1605 N N . ILE A 1 188 ? -2.513 -10.705 19.433 1.00 87.69 188 ILE A N 1
ATOM 1606 C CA . ILE A 1 188 ? -1.068 -10.981 19.425 1.00 87.69 188 ILE A CA 1
ATOM 1607 C C . ILE A 1 188 ? -0.288 -9.687 19.155 1.00 87.69 188 ILE A C 1
ATOM 1609 O O . ILE A 1 188 ? 0.810 -9.504 19.680 1.00 87.69 188 ILE A O 1
ATOM 1613 N N . ILE A 1 189 ? -0.877 -8.793 18.355 1.00 81.88 189 ILE A N 1
ATOM 1614 C CA . ILE A 1 189 ? -0.367 -7.461 18.001 1.00 81.88 189 ILE A CA 1
ATOM 1615 C C . ILE A 1 189 ? -1.407 -6.374 18.282 1.00 81.88 189 ILE A C 1
ATOM 1617 O O . ILE A 1 189 ? -2.615 -6.705 18.345 1.00 81.88 189 ILE A O 1
#

Organism: NCBI:txid433720

Secondary structure (DSSP, 8-state):
-HHHHHHHTS-HHHHHHHHHHHHHHHHHHT-TT--HHHHHHH---HHHHHHHTT--S-TTSHHHHHHHHHHHHHHHHHHHHHHHTT-HHHHHHHHHHHHHHHHHHHHSGGG--S-HHHHHHHHHHHIIIIIISTT-EEEEETTEEEEHHHHHHHHHHHHHHHS---HHHHHHHHHHHHHHHHHHHTT--

Sequence (189 aa):
MYIKQWFSELPFITKGLFFIYLITGIIATYWPSYDIDVYFRNSTSIYTRLISYLYFGDILSVSYWYELVLFVIYSKSLEYEYVNLNNQKKYFICLLFGIVMILFLSILKPLQTFLLSESFVFYIIYLYNNYKNPNGTTVFTPALFVDNRYMIVLLIFVNAVFRKFYWTEYFIGITAGYIFMKLEQAKII

Radius of gyration: 16.4 Å; chains: 1; bounding box: 44×46×38 Å

Foldseek 3Di:
DVVVVVLVLQDDVLNVLLVLLVVLLVCQQVVPDDPLVVVLVPDPDPVSLLSLLSYQDHPPDPSSVVLSVLSRVLLRQVCVLCVVVVRNVVSVVLLVLLSVQLSVQCVDPVLPDRRLNLLQSLLSLCCRLVNSQQQDWDPPDPPDIHRSVCVLVVVQVCCVVPHDDDVSSNVSSNVSNVVVRVCVVVVVD